Protein 1QFO (pdb70)

InterPro domains:
  IPR003598 Immunoglobulin subtype 2 [SM00408] (254-313)
  IPR003598 Immunoglobulin subtype 2 [SM00408] (338-398)
  IPR003598 Immunoglobulin subtype 2 [SM00408] (425-499)
  IPR003598 Immunoglobulin subtype 2 [SM00408] (523-583)
  IPR003598 Immunoglobulin subtype 2 [SM00408] (616-692)
  IPR003598 Immunoglobulin subtype 2 [SM00408] (716-777)
  IPR003598 Immunoglobulin subtype 2 [SM00408] (804-879)
  IPR003598 Immunoglobulin subtype 2 [SM00408] (903-963)
  IPR003598 Immunoglobulin subtype 2 [SM00408] (995-1070)
  IPR003598 Immunoglobulin subtype 2 [SM00408] (1094-1152)
  IPR003598 Immunoglobulin subtype 2 [SM00408] (1179-1244)
  IPR003598 Immunoglobulin subtype 2 [SM00408] (1268-1327)
  IPR003598 Immunoglobulin subtype 2 [SM00408] (1359-1429)
  IPR003598 Immunoglobulin subtype 2 [SM00408] (1454-1516)
  IPR003598 Immunoglobulin subtype 2 [SM00408] (1543-1618)
  IPR003599 Immunoglobulin domain subtype [SM00409] (26-136)
  IPR003599 Immunoglobulin domain subtype [SM00409] (248-325)
  IPR003599 Immunoglobulin domain subtype [SM00409] (332-410)
  IPR003599 Immunoglobulin domain subtype [SM00409] (419-510)
  IPR003599 Immunoglobulin domain subtype [SM00409] (517-596)

Foldseek 3Di:
DWDKDWDLEDEAEAQAKDKTWMFTDDDPPDDFPKWKWKFFPCVPPGATQDTPVDRVSHDPVRVPQKDQPDDVVRRIGMIMGGRDDQVSFGFMWMKMDTDVPIDIHPSTYTYGYYD/DWDKDWDQEDEAEAQAKGKIWMFTDDDPPDDFPDKWKWKFFPCVPPTATQDTPVDRVSHDPVNVPQKDQPADVVVRIRMIMGGNDDQVSFGFMKMKMDRDVPIDTDPSGYTYGYDD/DWFKDWAQEDEEEAQAKDKIWMFIDDDPPDDPKWKWKFFPCVPPTATQDTRVDLVRHDPVNVPQKDQPADVVRRIGMIMGGNHDQVSFGFMWMKMQPVRIDTHPSTYTYGYDYD

CATH classification: 2.60.40.10

Secondary structure (DSSP, 8-state):
--EEE--SEEEEETTS-EEE--EEE--TTS----EEEEEESTTTT-EEEEESS-GGGS-TTTTTTEEE-S-GGGTB--EEE-S--GGG-EEEEEEEE----EEE-SS-EEEEEE-/--EEE--SEEEEETTS-EEE--EEE--SSS-----EEEEEESTTTT-EEEEESS-GGGS-TTTTTTEEE-SBGGGTB--EEE-S--GGG-EEEEEEEE----EEE-SS-EEEEEE-/--EEE--SEEEEETTS-EEE--EEE--TT----EEEEEESTTTT-EEEEESS-GGGS-GGGTTTEEE-SBGGGTB--EEE-S--GGG-EEEEEEEE---EEE-SS-EEEEEE--

Nearest PDB structures (foldseek):
  1qfo-assembly1_A  TM=1.009E+00  e=7.301E-26  Mus musculus
  1qfo-assembly2_B  TM=1.001E+00  e=6.350E-24  Mus musculus
  1oda-assembly1_A  TM=1.001E+00  e=1.968E-23  Mus musculus
  1qfo-assembly3_C  TM=9.828E-01  e=1.747E-23  Mus musculus
  1url-assembly1_A  TM=9.972E-01  e=1.107E-22  Mus musculus

Sequence (345 aa):
TWGVSSPKNVQGLSGSCLLIPCIFSYPADVPVGITAIWYYDYSGKRQVVIHSGDPKLVDKRFRGRAELMGNMDHKVCNLLLKDLKPEDSGTYNFRFEISSNRWLDVKGTTVTVTTTWGVSSPKNVQGLSGSCLLIPCIFSYPADVPVSGITAIWYYDYSGKRQVVIHSGDPKLVDKRFRGRAELMGNMDHKVCNLLLKDLKPEDSGTYNFRFEISSNRWLDVKGTTVTVTTTWGVSSPKNVQGLSGSCLLIPCIFSYPADVPGITAIWYYDYSGKRQVVIHSGDPKLVDKRFRGRAELMGNMDHKVCNLLLKDLKPEDSGTYNFRFEISNRWLDVKGTTVTVTTD

Organism: Mus musculus (NCBI:txid10090)

GO terms:
  GO:2001238 positive regulation of extrinsic apoptotic signaling pathway (P, IMP)
  GO:0070234 positive regulation of T cell apoptotic process (P, IMP)
  GO:0005515 protein binding (F, IPI)

Radius of gyration: 22.81 Å; Cα contacts (8 Å, |Δi|>4): 835; chains: 3; bounding box: 64×50×57 Å

Structure (mmCIF, N/CA/C/O backbone):
data_1QFO
#
_entry.id   1QFO
#
_cell.length_a   40.930
_cell.length_b   97.590
_cell.length_c   101.770
_cell.angle_alpha   90.00
_cell.angle_beta   90.00
_cell.angle_gamma   90.00
#
_symmetry.space_group_name_H-M   'P 21 21 21'
#
loop_
_entity.id
_entity.type
_entity.pdbx_description
1 polymer 'PROTEIN (SIALOADHESIN)'
2 branched 'N-acetyl-alpha-neuraminic acid-(2-3)-beta-D-galactopyranose-(1-4)-alpha-D-glucopyranose'
3 non-polymer 'N-acetyl-alpha-neuraminic acid'
4 water water
#
loop_
_atom_site.group_PDB
_atom_site.id
_atom_site.type_symbol
_atom_site.label_atom_id
_atom_site.label_alt_id
_atom_site.label_comp_id
_atom_site.label_asym_id
_atom_site.label_entity_id
_atom_site.label_seq_id
_atom_site.pdbx_PDB_ins_code
_atom_site.Cartn_x
_atom_site.Cartn_y
_atom_site.Cartn_z
_atom_site.occupancy
_atom_site.B_iso_or_equiv
_atom_site.auth_seq_id
_atom_site.auth_comp_id
_atom_site.auth_asym_id
_atom_site.auth_atom_id
_atom_site.pdbx_PDB_model_num
ATOM 1 N N . THR A 1 1 ? 41.042 54.557 35.528 1.00 37.11 1 THR A N 1
ATOM 2 C CA . THR A 1 1 ? 40.988 54.036 36.925 1.00 35.79 1 THR A CA 1
ATOM 3 C C . THR A 1 1 ? 39.587 54.189 37.511 1.00 33.26 1 THR A C 1
ATOM 4 O O . THR A 1 1 ? 38.757 54.918 36.967 1.00 34.40 1 THR A O 1
ATOM 8 N N . TRP A 1 2 ? 39.335 53.505 38.623 1.00 29.05 2 TRP A N 1
ATOM 9 C CA . TRP A 1 2 ? 38.034 53.554 39.292 1.00 25.20 2 TRP A CA 1
ATOM 10 C C . TRP A 1 2 ? 37.911 54.764 40.204 1.00 23.60 2 TRP A C 1
ATOM 11 O O . TRP A 1 2 ? 38.849 55.099 40.915 1.00 22.76 2 TRP A O 1
ATOM 22 N N . GLY A 1 3 ? 36.748 55.405 40.209 1.00 21.81 3 GLY A N 1
ATOM 23 C CA . GLY A 1 3 ? 36.583 56.557 41.077 1.00 20.23 3 GLY A CA 1
ATOM 24 C C . GLY A 1 3 ? 35.315 57.361 40.882 1.00 17.91 3 GLY A C 1
ATOM 25 O O . GLY A 1 3 ? 34.573 57.172 39.921 1.00 18.18 3 GLY A O 1
ATOM 26 N N . VAL A 1 4 ? 35.067 58.254 41.833 1.00 17.50 4 VAL A N 1
ATOM 27 C CA . VAL A 1 4 ? 33.912 59.140 41.811 1.00 16.81 4 VAL A CA 1
ATOM 28 C C . VAL A 1 4 ? 34.438 60.511 42.215 1.00 18.85 4 VAL A C 1
ATOM 29 O O . VAL A 1 4 ? 35.183 60.626 43.185 1.00 20.16 4 VAL A O 1
ATOM 33 N N . SER A 1 5 ? 34.061 61.541 41.468 1.00 17.81 5 SER A N 1
ATOM 34 C CA . SER A 1 5 ? 34.505 62.889 41.777 1.00 21.14 5 SER A CA 1
ATOM 35 C C . SER A 1 5 ? 33.325 63.797 42.094 1.00 20.72 5 SER A C 1
ATOM 36 O O . SER A 1 5 ? 32.437 63.991 41.271 1.00 19.72 5 SER A O 1
ATOM 39 N N . SER A 1 6 ? 33.323 64.347 43.302 1.00 21.92 6 SER A N 1
ATOM 40 C CA . SER A 1 6 ? 32.264 65.241 43.744 1.00 24.50 6 SER A CA 1
ATOM 41 C C . SER A 1 6 ? 32.783 66.086 44.903 1.00 24.28 6 SER A C 1
ATOM 42 O O . SER A 1 6 ? 33.776 65.730 45.543 1.00 24.71 6 SER A O 1
ATOM 45 N N . PRO A 1 7 ? 32.138 67.230 45.175 1.00 23.10 7 PRO A N 1
ATOM 46 C CA . PRO A 1 7 ? 32.612 68.059 46.286 1.00 21.81 7 PRO A CA 1
ATOM 47 C C . PRO A 1 7 ? 32.523 67.271 47.593 1.00 21.73 7 PRO A C 1
ATOM 48 O O . PRO A 1 7 ? 31.647 66.422 47.754 1.00 21.33 7 PRO A O 1
ATOM 52 N N . LYS A 1 8 ? 33.438 67.549 48.515 1.00 19.27 8 LYS A N 1
ATOM 53 C CA . LYS A 1 8 ? 33.486 66.854 49.798 1.00 20.55 8 LYS A CA 1
ATOM 54 C C . LYS A 1 8 ? 32.300 67.220 50.696 1.00 18.68 8 LYS A C 1
ATOM 55 O O . LYS A 1 8 ? 31.712 66.358 51.360 1.00 16.58 8 LYS A O 1
ATOM 61 N N . ASN A 1 9 ? 31.960 68.503 50.718 1.00 17.09 9 ASN A N 1
ATOM 62 C CA . ASN A 1 9 ? 30.846 68.991 51.520 1.00 17.84 9 ASN A CA 1
ATOM 63 C C . ASN A 1 9 ? 30.070 70.024 50.706 1.00 18.78 9 ASN A C 1
ATOM 64 O O . ASN A 1 9 ? 30.635 70.693 49.837 1.00 18.15 9 ASN A O 1
ATOM 69 N N . VAL A 1 10 ? 28.775 70.139 50.984 1.00 17.02 10 VAL A N 1
ATOM 70 C CA . VAL A 1 10 ? 27.919 71.104 50.298 1.00 17.03 10 VAL A CA 1
ATOM 71 C C . VAL A 1 10 ? 26.915 71.619 51.323 1.00 19.14 10 VAL A C 1
ATOM 72 O O . VAL A 1 10 ? 26.517 70.878 52.224 1.00 18.84 10 VAL A O 1
ATOM 76 N N . GLN A 1 11 ? 26.526 72.885 51.193 1.00 18.97 11 GLN A N 1
ATOM 77 C CA . GLN A 1 11 ? 25.574 73.512 52.111 1.00 20.44 11 GLN A CA 1
ATOM 78 C C . GLN A 1 11 ? 24.243 73.725 51.400 1.00 21.51 11 GLN A C 1
ATOM 79 O O . GLN A 1 11 ? 24.215 74.060 50.218 1.00 23.05 11 GLN A O 1
ATOM 85 N N . GLY A 1 12 ? 23.146 73.557 52.126 1.00 20.27 12 GLY A N 1
ATOM 86 C CA . GLY A 1 12 ? 21.834 73.756 51.537 1.00 21.33 12 GLY A CA 1
ATOM 87 C C . GLY A 1 12 ? 20.916 74.458 52.521 1.00 21.90 12 GLY A C 1
ATOM 88 O O . GLY A 1 12 ? 21.246 74.569 53.704 1.00 17.42 12 GLY A O 1
ATOM 89 N N . LEU A 1 13 ? 19.767 74.929 52.042 1.00 22.65 13 LEU A N 1
ATOM 90 C CA . LEU A 1 13 ? 18.807 75.624 52.901 1.00 23.38 13 LEU A CA 1
ATOM 91 C C . LEU A 1 13 ? 17.482 74.882 52.956 1.00 21.93 13 LEU A C 1
ATOM 92 O O . LEU A 1 13 ? 17.008 74.361 51.950 1.00 20.78 13 LEU A O 1
ATOM 97 N N . SER A 1 14 ? 16.882 74.853 54.141 1.00 22.25 14 SER A N 1
ATOM 98 C CA . SER A 1 14 ? 15.614 74.172 54.351 1.00 24.05 14 SER A CA 1
ATOM 99 C C . SER A 1 14 ? 14.562 74.605 53.325 1.00 23.35 14 SER A C 1
ATOM 100 O O . SER A 1 14 ? 14.385 75.793 53.062 1.00 23.52 14 SER A O 1
ATOM 103 N N . GLY A 1 15 ? 13.889 73.627 52.730 1.00 22.39 15 GLY A N 1
ATOM 104 C CA . GLY A 1 15 ? 12.860 73.918 51.750 1.00 24.01 15 GLY A CA 1
ATOM 105 C C . GLY A 1 15 ? 13.378 74.128 50.341 1.00 25.00 15 GLY A C 1
ATOM 106 O O . GLY A 1 15 ? 12.608 74.100 49.382 1.00 25.84 15 GLY A O 1
ATOM 107 N N . SER A 1 16 ? 14.682 74.339 50.207 1.00 23.84 16 SER A N 1
ATOM 108 C CA . SER A 1 16 ? 15.265 74.565 48.894 1.00 23.40 16 SER A CA 1
ATOM 109 C C . SER A 1 16 ? 15.734 73.256 48.265 1.00 22.64 16 SER A C 1
ATOM 110 O O . SER A 1 16 ? 15.386 72.169 48.727 1.00 20.28 16 SER A O 1
ATOM 113 N N . CYS A 1 17 ? 16.517 73.357 47.200 1.00 23.09 17 CYS A N 1
ATOM 114 C CA . CYS A 1 17 ? 17.007 72.162 46.535 1.00 23.16 17 CYS A CA 1
ATOM 115 C C . CYS A 1 17 ? 18.524 72.200 46.488 1.00 22.96 17 CYS A C 1
ATOM 116 O O . CYS A 1 17 ? 19.138 73.234 46.747 1.00 21.34 17 CYS A O 1
ATOM 119 N N . LEU A 1 18 ? 19.126 71.064 46.163 1.00 22.23 18 LEU A N 1
ATOM 120 C CA . LEU A 1 18 ? 20.573 70.987 46.100 1.00 23.42 18 LEU A CA 1
ATOM 121 C C . LEU A 1 18 ? 20.951 70.021 44.988 1.00 23.11 18 LEU A C 1
ATOM 122 O O . LEU A 1 18 ? 20.392 68.931 44.888 1.00 21.19 18 LEU A O 1
ATOM 127 N N . LEU A 1 19 ? 21.891 70.431 44.146 1.00 24.31 19 LEU A N 1
ATOM 128 C CA . LEU A 1 19 ? 22.335 69.580 43.052 1.00 26.58 19 LEU A CA 1
ATOM 129 C C . LEU A 1 19 ? 23.795 69.246 43.312 1.00 24.73 19 LEU A C 1
ATOM 130 O O . LEU A 1 19 ? 24.650 70.122 43.263 1.00 28.16 19 LEU A O 1
ATOM 135 N N . ILE A 1 20 ? 24.075 67.984 43.606 1.00 21.52 20 ILE A N 1
ATOM 136 C CA . ILE A 1 20 ? 25.439 67.553 43.879 1.00 20.42 20 ILE A CA 1
ATOM 137 C C . ILE A 1 20 ? 26.114 67.089 42.590 1.00 20.97 20 ILE A C 1
ATOM 138 O O . ILE A 1 20 ? 25.767 66.044 42.035 1.00 18.03 20 ILE A O 1
ATOM 143 N N . PRO A 1 21 ? 27.094 67.865 42.100 1.00 20.38 21 PRO A N 1
ATOM 144 C CA . PRO A 1 21 ? 27.798 67.501 40.869 1.00 20.42 21 PRO A CA 1
ATOM 145 C C . PRO A 1 21 ? 28.553 66.203 41.092 1.00 17.73 21 PRO A C 1
ATOM 146 O O . PRO A 1 21 ? 29.162 66.004 42.138 1.00 21.01 21 PRO A O 1
ATOM 150 N N . CYS A 1 22 ? 28.515 65.318 40.104 1.00 17.94 22 CYS A N 1
ATOM 151 C CA . CYS A 1 22 ? 29.165 64.024 40.245 1.00 16.39 22 CYS A CA 1
ATOM 152 C C . CYS A 1 22 ? 29.601 63.442 38.902 1.00 16.40 22 CYS A C 1
ATOM 153 O O . CYS A 1 22 ? 28.835 63.427 37.938 1.00 14.88 22 CYS A O 1
ATOM 156 N N . ILE A 1 23 ? 30.847 62.985 38.853 1.00 15.34 23 ILE A N 1
ATOM 157 C CA . ILE A 1 23 ? 31.405 62.345 37.667 1.00 17.49 23 ILE A CA 1
ATOM 158 C C . ILE A 1 23 ? 32.091 61.079 38.169 1.00 17.19 23 ILE A C 1
ATOM 159 O O . ILE A 1 23 ? 32.758 61.097 39.204 1.00 19.44 23 ILE A O 1
ATOM 164 N N . PHE A 1 24 ? 31.920 59.975 37.458 1.00 16.53 24 PHE A N 1
ATOM 165 C CA . PHE A 1 24 ? 32.560 58.742 37.888 1.00 16.28 24 PHE A CA 1
ATOM 166 C C . PHE A 1 24 ? 33.393 58.175 36.760 1.00 18.10 24 PHE A C 1
ATOM 167 O O . PHE A 1 24 ? 33.258 58.581 35.598 1.00 15.13 24 PHE A O 1
ATOM 175 N N . SER A 1 25 ? 34.267 57.242 37.104 1.00 18.08 25 SER A N 1
ATOM 176 C CA . SER A 1 25 ? 35.121 56.640 36.104 1.00 19.35 25 SER A CA 1
ATOM 177 C C . SER A 1 25 ? 35.446 55.195 36.433 1.00 18.52 25 SER A C 1
ATOM 178 O O . SER A 1 25 ? 35.368 54.767 37.586 1.00 16.94 25 SER A O 1
ATOM 181 N N . TYR A 1 26 ? 35.776 54.446 35.389 1.00 18.96 26 TYR A N 1
ATOM 182 C CA . TYR A 1 26 ? 36.164 53.050 35.507 1.00 18.70 26 TYR A CA 1
ATOM 183 C C . TYR A 1 26 ? 37.122 52.781 34.347 1.00 19.07 26 TYR A C 1
ATOM 184 O O . TYR A 1 26 ? 37.130 53.517 33.359 1.00 17.71 26 TYR A O 1
ATOM 193 N N . PRO A 1 27 ? 37.954 51.734 34.457 1.00 19.02 27 PRO A N 1
ATOM 194 C CA . PRO A 1 27 ? 38.914 51.412 33.396 1.00 18.69 27 PRO A CA 1
ATOM 195 C C . PRO A 1 27 ? 38.294 51.156 32.029 1.00 16.90 27 PRO A C 1
ATOM 196 O O . PRO A 1 27 ? 37.165 50.674 31.921 1.00 18.19 27 PRO A O 1
ATOM 200 N N . ALA A 1 28 ? 39.056 51.466 30.988 1.00 15.03 28 ALA A N 1
ATOM 201 C CA . ALA A 1 28 ? 38.604 51.278 29.619 1.00 16.96 28 ALA A CA 1
ATOM 202 C C . ALA A 1 28 ? 38.489 49.799 29.230 1.00 18.33 28 ALA A C 1
ATOM 203 O O . ALA A 1 28 ? 37.849 49.467 28.230 1.00 19.27 28 ALA A O 1
ATOM 205 N N . ASP A 1 29 ? 39.096 48.910 30.014 1.00 19.52 29 ASP A N 1
ATOM 206 C CA . ASP A 1 29 ? 39.044 47.480 29.699 1.00 21.33 29 ASP A CA 1
ATOM 207 C C . ASP A 1 29 ? 37.839 46.752 30.294 1.00 23.16 29 ASP A C 1
ATOM 208 O O . ASP A 1 29 ? 37.653 45.552 30.070 1.00 22.46 29 ASP A O 1
ATOM 213 N N . VAL A 1 30 ? 37.021 47.477 31.050 1.00 22.83 30 VAL A N 1
ATOM 214 C CA . VAL A 1 30 ? 35.835 46.890 31.656 1.00 23.10 30 VAL A CA 1
ATOM 215 C C . VAL A 1 30 ? 34.703 46.790 30.642 1.00 23.71 30 VAL A C 1
ATOM 216 O O . VAL A 1 30 ? 34.338 47.775 30.002 1.00 23.57 30 VAL A O 1
ATOM 220 N N . PRO A 1 31 ? 34.149 45.583 30.463 1.00 23.01 31 PRO A N 1
ATOM 221 C CA . PRO A 1 31 ? 33.052 45.406 29.512 1.00 25.38 31 PRO A CA 1
ATOM 222 C C . PRO A 1 31 ? 31.751 45.945 30.103 1.00 25.89 31 PRO A C 1
ATOM 223 O O . PRO A 1 31 ? 31.447 45.701 31.269 1.00 26.08 31 PRO A O 1
ATOM 227 N N . VAL A 1 32 ? 31.000 46.691 29.298 1.00 27.82 32 VAL A N 1
ATOM 228 C CA . VAL A 1 32 ? 29.731 47.267 29.736 1.00 28.79 32 VAL A CA 1
ATOM 229 C C . VAL A 1 32 ? 28.571 46.684 28.933 1.00 43.58 32 VAL A C 1
ATOM 230 O O . VAL A 1 32 ? 28.435 46.949 27.740 1.00 46.60 32 VAL A O 1
ATOM 234 N N . GLY A 1 35 ? 24.388 48.139 30.449 1.00 58.27 35 GLY A N 1
ATOM 235 C CA . GLY A 1 35 ? 23.736 49.083 31.339 1.00 37.16 35 GLY A CA 1
ATOM 236 C C . GLY A 1 35 ? 24.421 49.175 32.689 1.00 34.72 35 GLY A C 1
ATOM 237 O O . GLY A 1 35 ? 24.911 48.179 33.216 1.00 36.37 35 GLY A O 1
ATOM 238 N N . ILE A 1 36 ? 24.459 50.377 33.251 1.00 32.58 36 ILE A N 1
ATOM 239 C CA . ILE A 1 36 ? 25.093 50.588 34.548 1.00 29.18 36 ILE A CA 1
ATOM 240 C C . ILE A 1 36 ? 24.049 50.993 35.582 1.00 27.78 36 ILE A C 1
ATOM 241 O O . ILE A 1 36 ? 23.261 51.908 35.356 1.00 27.81 36 ILE A O 1
ATOM 246 N N . THR A 1 37 ? 24.050 50.295 36.712 1.00 26.76 37 THR A N 1
ATOM 247 C CA . THR A 1 37 ? 23.114 50.577 37.790 1.00 26.25 37 THR A CA 1
ATOM 248 C C . THR A 1 37 ? 23.678 51.667 38.700 1.00 24.62 37 THR A C 1
ATOM 249 O O . THR A 1 37 ? 24.800 51.553 39.190 1.00 24.10 37 THR A O 1
ATOM 253 N N . ALA A 1 38 ? 22.897 52.724 38.910 1.00 21.46 38 ALA A N 1
ATOM 254 C CA . ALA A 1 38 ? 23.313 53.824 39.772 1.00 20.19 38 ALA A CA 1
ATOM 255 C C . ALA A 1 38 ? 22.546 53.759 41.089 1.00 18.74 38 ALA A C 1
ATOM 256 O O . ALA A 1 38 ? 21.331 53.574 41.106 1.00 18.61 38 ALA A O 1
ATOM 258 N N . ILE A 1 39 ? 23.268 53.895 42.192 1.00 17.77 39 ILE A N 1
ATOM 259 C CA . ILE A 1 39 ? 22.646 53.867 43.506 1.00 17.03 39 ILE A CA 1
ATOM 260 C C . ILE A 1 39 ? 23.259 54.944 44.389 1.00 16.29 39 ILE A C 1
ATOM 261 O O . ILE A 1 39 ? 24.480 55.035 44.494 1.00 14.57 39 ILE A O 1
ATOM 266 N N . TRP A 1 40 ? 22.417 55.774 44.996 1.00 14.66 40 TRP A N 1
ATOM 267 C CA . TRP A 1 40 ? 22.904 56.783 45.924 1.00 14.54 40 TRP A CA 1
ATOM 268 C C . TRP A 1 40 ? 22.391 56.385 47.306 1.00 13.97 40 TRP A C 1
ATOM 269 O O . TRP A 1 40 ? 21.199 56.128 47.484 1.00 14.78 40 TRP A O 1
ATOM 280 N N . TYR A 1 41 ? 23.298 56.324 48.274 1.00 13.81 41 TYR A N 1
ATOM 281 C CA . TYR A 1 41 ? 22.950 55.977 49.645 1.00 13.81 41 TYR A CA 1
ATOM 282 C C . TYR A 1 41 ? 23.037 57.198 50.537 1.00 13.85 41 TYR A C 1
ATOM 283 O O . TYR A 1 41 ? 23.777 58.134 50.255 1.00 14.71 41 TYR A O 1
ATOM 292 N N . TYR A 1 42 ? 22.269 57.168 51.616 1.00 12.36 42 TYR A N 1
ATOM 293 C CA . TYR A 1 42 ? 22.302 58.210 52.626 1.00 13.01 42 TYR A CA 1
ATOM 294 C C . TYR A 1 42 ? 22.841 57.493 53.864 1.00 13.43 42 TYR A C 1
ATOM 295 O O . TYR A 1 42 ? 22.360 56.406 54.200 1.00 14.68 42 TYR A O 1
ATOM 304 N N . ASP A 1 43 ? 23.854 58.068 54.510 1.00 13.92 43 ASP A N 1
ATOM 305 C CA . ASP A 1 43 ? 24.416 57.486 55.735 1.00 16.76 43 ASP A CA 1
ATOM 306 C C . ASP A 1 43 ? 24.751 56.001 55.551 1.00 17.70 43 ASP A C 1
ATOM 307 O O . ASP A 1 43 ? 24.303 55.158 56.326 1.00 17.14 43 ASP A O 1
ATOM 312 N N . TYR A 1 44 ? 25.546 55.682 54.538 1.00 18.16 44 TYR A N 1
ATOM 313 C CA . TYR A 1 44 ? 25.890 54.291 54.255 1.00 19.09 44 TYR A CA 1
ATOM 314 C C . TYR A 1 44 ? 26.388 53.485 55.457 1.00 21.07 44 TYR A C 1
ATOM 315 O O . TYR A 1 44 ? 25.993 52.332 55.643 1.00 20.57 44 TYR A O 1
ATOM 324 N N . SER A 1 45 ? 27.244 54.082 56.277 1.00 21.29 45 SER A N 1
ATOM 325 C CA . SER A 1 45 ? 27.784 53.361 57.425 1.00 23.54 45 SER A CA 1
ATOM 326 C C . SER A 1 45 ? 26.784 53.239 58.572 1.00 23.38 45 SER A C 1
ATOM 327 O O . SER A 1 45 ? 27.003 52.482 59.514 1.00 24.33 45 SER A O 1
ATOM 330 N N . GLY A 1 46 ? 25.680 53.973 58.480 1.00 22.36 46 GLY A N 1
ATOM 331 C CA . GLY A 1 46 ? 24.676 53.926 59.527 1.00 21.54 46 GLY A CA 1
ATOM 332 C C . GLY A 1 46 ? 23.325 53.439 59.042 1.00 21.20 46 GLY A C 1
ATOM 333 O O . GLY A 1 46 ? 23.133 52.243 58.811 1.00 20.34 46 GLY A O 1
ATOM 334 N N . LYS A 1 47 ? 22.390 54.373 58.884 1.00 19.67 47 LYS A N 1
ATOM 335 C CA . LYS A 1 47 ? 21.040 54.062 58.431 1.00 21.70 47 LYS A CA 1
ATOM 336 C C . LYS A 1 47 ? 21.023 53.401 57.058 1.00 20.62 47 LYS A C 1
ATOM 337 O O . LYS A 1 47 ? 20.137 52.601 56.761 1.00 20.85 47 LYS A O 1
ATOM 343 N N . ARG A 1 48 ? 21.999 53.749 56.224 1.00 18.92 48 ARG A N 1
ATOM 344 C CA . ARG A 1 48 ? 22.109 53.189 54.880 1.00 18.61 48 ARG A CA 1
ATOM 345 C C . ARG A 1 48 ? 20.761 53.171 54.160 1.00 19.95 48 ARG A C 1
ATOM 346 O O . ARG A 1 48 ? 20.227 52.107 53.835 1.00 20.26 48 ARG A O 1
ATOM 354 N N . GLN A 1 49 ? 20.207 54.355 53.921 1.00 17.89 49 GLN A N 1
ATOM 355 C CA . GLN A 1 49 ? 18.930 54.465 53.229 1.00 18.94 49 GLN A CA 1
ATOM 356 C C . GLN A 1 49 ? 19.209 54.716 51.751 1.00 19.54 49 GLN A C 1
ATOM 357 O O . GLN A 1 49 ? 20.163 55.408 51.404 1.00 20.16 49 GLN A O 1
ATOM 363 N N . VAL A 1 50 ? 18.388 54.130 50.886 1.00 18.70 50 VAL A N 1
ATOM 364 C CA . VAL A 1 50 ? 18.543 54.284 49.444 1.00 18.17 50 VAL A CA 1
ATOM 365 C C . VAL A 1 50 ? 17.847 55.556 48.981 1.00 17.55 50 VAL A C 1
ATOM 366 O O . VAL A 1 50 ? 16.651 55.737 49.203 1.00 17.35 50 VAL A O 1
ATOM 370 N N . VAL A 1 51 ? 18.610 56.440 48.349 1.00 15.09 51 VAL A N 1
ATOM 371 C CA . VAL A 1 51 ? 18.088 57.720 47.866 1.00 15.30 51 VAL A CA 1
ATOM 372 C C . VAL A 1 51 ? 17.650 57.605 46.413 1.00 16.32 51 VAL A C 1
ATOM 373 O O . VAL A 1 51 ? 16.589 58.106 46.024 1.00 17.82 51 VAL A O 1
ATOM 377 N N . ILE A 1 52 ? 18.489 56.941 45.626 1.00 17.34 52 ILE A N 1
ATOM 378 C CA . ILE A 1 52 ? 18.255 56.707 44.206 1.00 19.64 52 ILE A CA 1
ATOM 379 C C . ILE A 1 52 ? 18.685 55.271 43.888 1.00 19.08 52 ILE A C 1
ATOM 380 O O . ILE A 1 52 ? 19.659 54.767 44.448 1.00 18.75 52 ILE A O 1
ATOM 385 N N . HIS A 1 53 ? 17.943 54.609 43.005 1.00 20.32 53 HIS A N 1
ATOM 386 C CA . HIS A 1 53 ? 18.282 53.257 42.574 1.00 21.82 53 HIS A CA 1
ATOM 387 C C . HIS A 1 53 ? 17.691 53.088 41.180 1.00 23.68 53 HIS A C 1
ATOM 388 O O . HIS A 1 53 ? 16.488 52.867 41.029 1.00 25.49 53 HIS A O 1
ATOM 395 N N . SER A 1 54 ? 18.536 53.203 40.163 1.00 24.51 54 SER A N 1
ATOM 396 C CA . SER A 1 54 ? 18.070 53.097 38.785 1.00 28.01 54 SER A CA 1
ATOM 397 C C . SER A 1 54 ? 17.685 51.678 38.380 1.00 30.95 54 SER A C 1
ATOM 398 O O . SER A 1 54 ? 17.000 51.479 37.380 1.00 33.29 54 SER A O 1
ATOM 401 N N . GLY A 1 55 ? 18.125 50.695 39.156 1.00 34.21 55 GLY A N 1
ATOM 402 C CA . GLY A 1 55 ? 17.797 49.315 38.845 1.00 37.83 55 GLY A CA 1
ATOM 403 C C . GLY A 1 55 ? 16.376 48.993 39.263 1.00 39.06 55 GLY A C 1
ATOM 404 O O . GLY A 1 55 ? 15.630 48.346 38.527 1.00 39.97 55 GLY A O 1
ATOM 405 N N . ASP A 1 56 ? 16.001 49.449 40.452 1.00 40.19 56 ASP A N 1
ATOM 406 C CA . ASP A 1 56 ? 14.662 49.216 40.975 1.00 41.47 56 ASP A CA 1
ATOM 407 C C . ASP A 1 56 ? 14.250 50.338 41.920 1.00 40.79 56 ASP A C 1
ATOM 408 O O . ASP A 1 56 ? 14.563 50.310 43.110 1.00 40.61 56 ASP A O 1
ATOM 413 N N . PRO A 1 57 ? 13.531 51.342 41.394 1.00 40.63 57 PRO A N 1
ATOM 414 C CA . PRO A 1 57 ? 13.065 52.492 42.174 1.00 40.67 57 PRO A CA 1
ATOM 415 C C . PRO A 1 57 ? 12.227 52.125 43.395 1.00 40.21 57 PRO A C 1
ATOM 416 O O . PRO A 1 57 ? 11.977 52.967 44.256 1.00 40.20 57 PRO A O 1
ATOM 420 N N . LYS A 1 58 ? 11.803 50.866 43.470 1.00 39.41 58 LYS A N 1
ATOM 421 C CA . LYS A 1 58 ? 11.001 50.398 44.595 1.00 37.40 58 LYS A CA 1
ATOM 422 C C . LYS A 1 58 ? 11.872 50.267 45.839 1.00 36.05 58 LYS A C 1
ATOM 423 O O . LYS A 1 58 ? 11.366 50.206 46.958 1.00 35.74 58 LYS A O 1
ATOM 425 N N . LEU A 1 59 ? 13.185 50.225 45.637 1.00 33.89 59 LEU A N 1
ATOM 426 C CA . LEU A 1 59 ? 14.122 50.103 46.746 1.00 31.78 59 LEU A CA 1
ATOM 427 C C . LEU A 1 59 ? 14.373 51.441 47.441 1.00 29.56 59 LEU A C 1
ATOM 428 O O . LEU A 1 59 ? 14.903 51.486 48.553 1.00 29.45 59 LEU A O 1
ATOM 433 N N . VAL A 1 60 ? 13.989 52.528 46.784 1.00 26.59 60 VAL A N 1
ATOM 434 C CA . VAL A 1 60 ? 14.164 53.857 47.355 1.00 26.90 60 VAL A CA 1
ATOM 435 C C . VAL A 1 60 ? 13.384 53.996 48.659 1.00 27.61 60 VAL A C 1
ATOM 436 O O . VAL A 1 60 ? 12.209 53.629 48.739 1.00 27.19 60 VAL A O 1
ATOM 440 N N . ASP A 1 61 ? 14.046 54.529 49.679 1.00 26.60 61 ASP A N 1
ATOM 441 C CA . ASP A 1 61 ? 13.426 54.733 50.982 1.00 26.77 61 ASP A CA 1
ATOM 442 C C . ASP A 1 61 ? 12.293 55.747 50.843 1.00 26.48 61 ASP A C 1
ATOM 443 O O . ASP A 1 61 ? 12.437 56.757 50.153 1.00 23.36 61 ASP A O 1
ATOM 448 N N . LYS A 1 62 ? 11.174 55.488 51.514 1.00 27.32 62 LYS A N 1
ATOM 449 C CA . LYS A 1 62 ? 10.023 56.383 51.442 1.00 29.60 62 LYS A CA 1
ATOM 450 C C . LYS A 1 62 ? 10.384 57.834 51.742 1.00 28.48 62 LYS A C 1
ATOM 451 O O . LYS A 1 62 ? 9.771 58.758 51.205 1.00 29.13 62 LYS A O 1
ATOM 457 N N . ARG A 1 63 ? 11.391 58.030 52.586 1.00 28.38 63 ARG A N 1
ATOM 458 C CA . ARG A 1 63 ? 11.820 59.368 52.972 1.00 29.56 63 ARG A CA 1
ATOM 459 C C . ARG A 1 63 ? 12.361 60.177 51.795 1.00 28.39 63 ARG A C 1
ATOM 460 O O . ARG A 1 63 ? 12.363 61.408 51.832 1.00 28.16 63 ARG A O 1
ATOM 468 N N . PHE A 1 64 ? 12.813 59.489 50.750 1.00 27.36 64 PHE A N 1
ATOM 469 C CA . PHE A 1 64 ? 13.367 60.172 49.585 1.00 26.44 64 PHE A CA 1
ATOM 470 C C . PHE A 1 64 ? 12.546 60.067 48.309 1.00 27.37 64 PHE A C 1
ATOM 471 O O . PHE A 1 64 ? 12.776 60.819 47.360 1.00 26.76 64 PHE A O 1
ATOM 479 N N . ARG A 1 65 ? 11.596 59.138 48.270 1.00 29.44 65 ARG A N 1
ATOM 480 C CA . ARG A 1 65 ? 10.787 58.985 47.070 1.00 31.10 65 ARG A CA 1
ATOM 481 C C . ARG A 1 65 ? 10.099 60.293 46.700 1.00 29.59 65 ARG A C 1
ATOM 482 O O . ARG A 1 65 ? 9.460 60.933 47.536 1.00 29.23 65 ARG A O 1
ATOM 490 N N . GLY A 1 66 ? 10.267 60.697 45.445 1.00 28.45 66 GLY A N 1
ATOM 491 C CA . GLY A 1 66 ? 9.664 61.927 44.968 1.00 28.25 66 GLY A CA 1
ATOM 492 C C . GLY A 1 66 ? 10.453 63.177 45.306 1.00 28.13 66 GLY A C 1
ATOM 493 O O . GLY A 1 66 ? 10.107 64.269 44.856 1.00 30.04 66 GLY A O 1
ATOM 494 N N . ARG A 1 67 ? 11.517 63.029 46.089 1.00 26.62 67 ARG A N 1
ATOM 495 C CA . ARG A 1 67 ? 12.331 64.174 46.480 1.00 26.35 67 ARG A CA 1
ATOM 496 C C . ARG A 1 67 ? 13.743 64.126 45.924 1.00 25.72 67 ARG A C 1
ATOM 497 O O . ARG A 1 67 ? 14.496 65.084 46.068 1.00 28.12 67 ARG A O 1
ATOM 505 N N . ALA A 1 68 ? 14.107 63.013 45.302 1.00 23.80 68 ALA A N 1
ATOM 506 C CA . ALA A 1 68 ? 15.445 62.881 44.749 1.00 23.84 68 ALA A CA 1
ATOM 507 C C . ALA A 1 68 ? 15.378 62.347 43.338 1.00 23.60 68 ALA A C 1
ATOM 508 O O . ALA A 1 68 ? 14.499 61.557 43.004 1.00 24.78 68 ALA A O 1
ATOM 510 N N . GLU A 1 69 ? 16.297 62.797 42.497 1.00 23.64 69 GLU A N 1
ATOM 511 C CA . GLU A 1 69 ? 16.334 62.309 41.138 1.00 24.35 69 GLU A CA 1
ATOM 512 C C . GLU A 1 69 ? 17.750 62.342 40.595 1.00 23.36 69 GLU A C 1
ATOM 513 O O . GLU A 1 69 ? 18.540 63.225 40.926 1.00 20.60 69 GLU A O 1
ATOM 519 N N . LEU A 1 70 ? 18.075 61.336 39.794 1.00 22.70 70 LEU A N 1
ATOM 520 C CA . LEU A 1 70 ? 19.387 61.234 39.183 1.00 24.39 70 LEU A CA 1
ATOM 521 C C . LEU A 1 70 ? 19.369 62.144 37.958 1.00 26.43 70 LEU A C 1
ATOM 522 O O . LEU A 1 70 ? 18.697 61.843 36.969 1.00 27.21 70 LEU A O 1
ATOM 527 N N . MET A 1 71 ? 20.088 63.261 38.035 1.00 26.36 71 MET A N 1
ATOM 528 C CA . MET A 1 71 ? 20.142 64.225 36.935 1.00 30.61 71 MET A CA 1
ATOM 529 C C . MET A 1 71 ? 21.291 63.953 35.973 1.00 31.08 71 MET A C 1
ATOM 530 O O . MET A 1 71 ? 21.527 64.726 35.050 1.00 34.58 71 MET A O 1
ATOM 535 N N . GLY A 1 72 ? 22.007 62.859 36.188 1.00 31.64 72 GLY A N 1
ATOM 536 C CA . GLY A 1 72 ? 23.125 62.553 35.317 1.00 31.89 72 GLY A CA 1
ATOM 537 C C . GLY A 1 72 ? 22.837 61.488 34.279 1.00 30.81 72 GLY A C 1
ATOM 538 O O . GLY A 1 72 ? 21.882 60.721 34.395 1.00 33.48 72 GLY A O 1
ATOM 539 N N . ASN A 1 73 ? 23.677 61.453 33.254 1.00 30.17 73 ASN A N 1
ATOM 540 C CA . ASN A 1 73 ? 23.563 60.482 32.176 1.00 26.32 73 ASN A CA 1
ATOM 541 C C . ASN A 1 73 ? 24.687 59.472 32.399 1.00 24.33 73 ASN A C 1
ATOM 542 O O . ASN A 1 73 ? 25.850 59.789 32.166 1.00 23.54 73 ASN A O 1
ATOM 547 N N . MET A 1 74 ? 24.342 58.272 32.862 1.00 23.05 74 MET A N 1
ATOM 548 C CA . MET A 1 74 ? 25.332 57.221 33.129 1.00 23.87 74 MET A CA 1
ATOM 549 C C . MET A 1 74 ? 26.219 56.894 31.923 1.00 24.15 74 MET A C 1
ATOM 550 O O . MET A 1 74 ? 27.397 56.554 32.081 1.00 24.03 74 MET A O 1
ATOM 555 N N . ASP A 1 75 ? 25.644 56.976 30.726 1.00 22.79 75 ASP A N 1
ATOM 556 C CA . ASP A 1 75 ? 26.373 56.694 29.490 1.00 20.36 75 ASP A CA 1
ATOM 557 C C . ASP A 1 75 ? 27.481 57.722 29.290 1.00 20.18 75 ASP A C 1
ATOM 558 O O . ASP A 1 75 ? 28.467 57.463 28.596 1.00 18.64 75 ASP A O 1
ATOM 563 N N . HIS A 1 76 ? 27.314 58.892 29.902 1.00 18.93 76 HIS A N 1
ATOM 564 C CA . HIS A 1 76 ? 28.310 59.951 29.800 1.00 17.84 76 HIS A CA 1
ATOM 565 C C . HIS A 1 76 ? 29.118 60.069 31.088 1.00 17.75 76 HIS A C 1
ATOM 566 O O . HIS A 1 76 ? 29.874 61.021 31.269 1.00 15.41 76 HIS A O 1
ATOM 573 N N . LYS A 1 77 ? 28.950 59.087 31.976 1.00 16.86 77 LYS A N 1
ATOM 574 C CA . LYS A 1 77 ? 29.665 59.037 33.252 1.00 18.12 77 LYS A CA 1
ATOM 575 C C . LYS A 1 77 ? 29.381 60.213 34.187 1.00 18.58 77 LYS A C 1
ATOM 576 O O . LYS A 1 77 ? 30.262 60.670 34.911 1.00 17.49 77 LYS A O 1
ATOM 582 N N . VAL A 1 78 ? 28.138 60.684 34.166 1.00 18.68 78 VAL A N 1
ATOM 583 C CA . VAL A 1 78 ? 27.695 61.790 35.014 1.00 18.18 78 VAL A CA 1
ATOM 584 C C . VAL A 1 78 ? 26.720 61.198 36.026 1.00 17.04 78 VAL A C 1
ATOM 585 O O . VAL A 1 78 ? 25.798 60.484 35.641 1.00 16.91 78 VAL A O 1
ATOM 589 N N . CYS A 1 79 ? 26.925 61.483 37.312 1.00 16.86 79 CYS A N 1
ATOM 590 C CA . CYS A 1 79 ? 26.059 60.938 38.358 1.00 15.06 79 CYS A CA 1
ATOM 591 C C . CYS A 1 79 ? 25.374 61.990 39.231 1.00 16.34 79 CYS A C 1
ATOM 592 O O . CYS A 1 79 ? 24.959 61.684 40.353 1.00 14.82 79 CYS A O 1
ATOM 595 N N . ASN A 1 80 ? 25.245 63.212 38.710 1.00 14.28 80 ASN A N 1
ATOM 596 C CA . ASN A 1 80 ? 24.615 64.315 39.439 1.00 16.25 80 ASN A CA 1
ATOM 597 C C . ASN A 1 80 ? 23.360 63.902 40.186 1.00 14.96 80 ASN A C 1
ATOM 598 O O . ASN A 1 80 ? 22.480 63.263 39.620 1.00 15.93 80 ASN A O 1
ATOM 603 N N . LEU A 1 81 ? 23.279 64.308 41.448 1.00 14.46 81 LEU A N 1
ATOM 604 C CA . LEU A 1 81 ? 22.130 64.003 42.292 1.00 15.82 81 LEU A CA 1
ATOM 605 C C . LEU A 1 81 ? 21.367 65.274 42.647 1.00 15.29 81 LEU A C 1
ATOM 606 O O . LEU A 1 81 ? 21.951 66.237 43.125 1.00 16.62 81 LEU A O 1
ATOM 611 N N . LEU A 1 82 ? 20.059 65.276 42.417 1.00 16.42 82 LEU A N 1
ATOM 612 C CA . LEU A 1 82 ? 19.247 66.435 42.766 1.00 17.13 82 LEU A CA 1
ATOM 613 C C . LEU A 1 82 ? 18.401 66.089 43.987 1.00 16.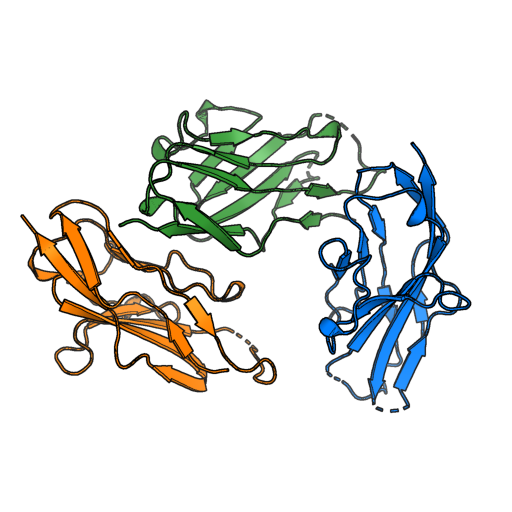11 82 LEU A C 1
ATOM 614 O O . LEU A 1 82 ? 17.665 65.111 43.970 1.00 16.15 82 LEU A O 1
ATOM 619 N N . LEU A 1 83 ? 18.538 66.881 45.047 1.00 16.19 83 LEU A N 1
ATOM 620 C CA . LEU A 1 83 ? 17.770 66.685 46.271 1.00 17.63 83 LEU A CA 1
ATOM 621 C C . LEU A 1 83 ? 16.797 67.853 46.354 1.00 17.64 83 LEU A C 1
ATOM 622 O O . LEU A 1 83 ? 17.205 69.010 46.308 1.00 19.27 83 LEU A O 1
ATOM 627 N N . LYS A 1 84 ? 15.513 67.541 46.481 1.00 18.41 84 LYS A N 1
ATOM 628 C CA . LYS A 1 84 ? 14.466 68.562 46.531 1.00 20.54 84 LYS A CA 1
ATOM 629 C C . LYS A 1 84 ? 13.795 68.670 47.901 1.00 19.54 84 LYS A C 1
ATOM 630 O O . LYS A 1 84 ? 13.810 67.723 48.683 1.00 18.40 84 LYS A O 1
ATOM 636 N N . ASP A 1 85 ? 13.216 69.836 48.178 1.00 19.22 85 ASP A N 1
ATOM 637 C CA . ASP A 1 85 ? 12.505 70.087 49.432 1.00 19.94 85 ASP A CA 1
ATOM 638 C C . ASP A 1 85 ? 13.327 69.656 50.648 1.00 18.89 85 ASP A C 1
ATOM 639 O O . ASP A 1 85 ? 12.884 68.847 51.461 1.00 17.39 85 ASP A O 1
ATOM 644 N N . LEU A 1 86 ? 14.522 70.226 50.766 1.00 18.44 86 LEU A N 1
ATOM 645 C CA . LEU A 1 86 ? 15.446 69.899 51.849 1.00 18.78 86 LEU A CA 1
ATOM 646 C C . LEU A 1 86 ? 14.914 70.108 53.253 1.00 19.69 86 LEU A C 1
ATOM 647 O O . LEU A 1 86 ? 14.204 71.074 53.531 1.00 20.49 86 LEU A O 1
ATOM 652 N N . LYS A 1 87 ? 15.296 69.191 54.135 1.00 19.25 87 LYS A N 1
ATOM 653 C CA . LYS A 1 87 ? 14.906 69.230 55.537 1.00 20.55 87 LYS A CA 1
ATOM 654 C C . LYS A 1 87 ? 16.192 69.120 56.344 1.00 17.82 87 LYS A C 1
ATOM 655 O O . LYS A 1 87 ? 17.177 68.562 55.869 1.00 16.00 87 LYS A O 1
ATOM 661 N N . PRO A 1 88 ? 16.207 69.666 57.568 1.00 18.13 88 PRO A N 1
ATOM 662 C CA . PRO A 1 88 ? 17.418 69.580 58.385 1.00 17.70 88 PRO A CA 1
ATOM 663 C C . PRO A 1 88 ? 17.859 68.124 58.560 1.00 18.53 88 PRO A C 1
ATOM 664 O O . PRO A 1 88 ? 19.050 67.841 58.678 1.00 16.61 88 PRO A O 1
ATOM 668 N N . GLU A 1 89 ? 16.888 67.209 58.570 1.00 17.52 89 GLU A N 1
ATOM 669 C CA . GLU A 1 89 ? 17.156 65.783 58.734 1.00 20.03 89 GLU A CA 1
ATOM 670 C C . GLU A 1 89 ? 17.843 65.172 57.506 1.00 17.74 89 GLU A C 1
ATOM 671 O O . GLU A 1 89 ? 18.296 64.034 57.552 1.00 18.50 89 GLU A O 1
ATOM 677 N N . ASP A 1 90 ? 17.912 65.918 56.406 1.00 15.16 90 ASP A N 1
ATOM 678 C CA . ASP A 1 90 ? 18.584 65.414 55.213 1.00 16.14 90 ASP A CA 1
ATOM 679 C C . ASP A 1 90 ? 20.093 65.617 55.343 1.00 15.01 90 ASP A C 1
ATOM 680 O O . ASP A 1 90 ? 20.862 65.175 54.487 1.00 16.00 90 ASP A O 1
ATOM 685 N N . SER A 1 91 ? 20.516 66.298 56.402 1.00 12.81 91 SER A N 1
ATOM 686 C CA . SER A 1 91 ? 21.942 66.535 56.619 1.00 12.99 91 SER A CA 1
ATOM 687 C C . SER A 1 91 ? 22.610 65.191 56.861 1.00 13.47 91 SER A C 1
ATOM 688 O O . SER A 1 91 ? 22.041 64.310 57.505 1.00 12.16 91 SER A O 1
ATOM 691 N N . GLY A 1 92 ? 23.820 65.032 56.342 1.00 13.98 92 GLY A N 1
ATOM 692 C CA . GLY A 1 92 ? 24.510 63.770 56.511 1.00 14.55 92 GLY A CA 1
ATOM 693 C C . GLY A 1 92 ? 25.332 63.483 55.276 1.00 13.83 92 GLY A C 1
ATOM 694 O O . GLY A 1 92 ? 25.473 64.347 54.414 1.00 11.98 92 GLY A O 1
ATOM 695 N N . THR A 1 93 ? 25.840 62.260 55.169 1.00 11.99 93 THR A N 1
ATOM 696 C CA . THR A 1 93 ? 26.694 61.901 54.046 1.00 13.32 93 THR A CA 1
ATOM 697 C C . THR A 1 93 ? 26.003 61.051 53.000 1.00 13.76 93 THR A C 1
ATOM 698 O O . THR A 1 93 ? 25.301 60.097 53.324 1.00 14.55 93 THR A O 1
ATOM 702 N N . TYR A 1 94 ? 26.197 61.420 51.738 1.00 12.63 94 TYR A N 1
ATOM 703 C CA . TYR A 1 94 ? 25.610 60.688 50.625 1.00 14.40 94 TYR A CA 1
ATOM 704 C C . TYR A 1 94 ? 26.754 60.047 49.861 1.00 15.83 94 TYR A C 1
ATOM 705 O O . TYR A 1 94 ? 27.763 60.695 49.602 1.00 14.87 94 TYR A O 1
ATOM 714 N N . ASN A 1 95 ? 26.596 58.773 49.513 1.00 15.97 95 ASN A N 1
ATOM 715 C CA . ASN A 1 95 ? 27.638 58.044 48.793 1.00 16.12 95 ASN A CA 1
ATOM 716 C C . ASN A 1 95 ? 27.071 57.414 47.533 1.00 13.81 95 ASN A C 1
ATOM 717 O O . ASN A 1 95 ? 25.993 56.828 47.552 1.00 14.38 95 ASN A O 1
ATOM 722 N N . PHE A 1 96 ? 27.813 57.530 46.441 1.00 14.51 96 PHE A N 1
ATOM 723 C CA . PHE A 1 96 ? 27.384 56.973 45.174 1.00 13.05 96 PHE A CA 1
ATOM 724 C C . PHE A 1 96 ? 27.986 55.596 44.958 1.00 15.36 96 PHE A C 1
ATOM 725 O O . PHE A 1 96 ? 29.117 55.332 45.345 1.00 14.05 96 PHE A O 1
ATOM 733 N N . ARG A 1 97 ? 27.205 54.715 44.347 1.00 15.30 97 ARG A N 1
ATOM 734 C CA . ARG A 1 97 ? 27.668 53.376 44.036 1.00 17.50 97 ARG A CA 1
ATOM 735 C C . ARG A 1 97 ? 27.173 53.047 42.640 1.00 16.78 97 ARG A C 1
ATOM 736 O O . ARG A 1 97 ? 26.023 53.326 42.306 1.00 18.41 97 ARG A O 1
ATOM 744 N N . PHE A 1 98 ? 28.047 52.496 41.808 1.00 18.16 98 PHE A N 1
ATOM 745 C CA . PHE A 1 98 ? 27.616 52.102 40.480 1.00 18.08 98 PHE A CA 1
ATOM 746 C C . PHE A 1 98 ? 28.047 50.664 40.244 1.00 19.63 98 PHE A C 1
ATOM 747 O O . PHE A 1 98 ? 29.126 50.241 40.672 1.00 18.41 98 PHE A O 1
ATOM 755 N N . GLU A 1 99 ? 27.173 49.909 39.590 1.00 20.65 99 GLU A N 1
ATOM 756 C CA . GLU A 1 99 ? 27.428 48.503 39.322 1.00 23.46 99 GLU A CA 1
ATOM 757 C C . GLU A 1 99 ? 27.337 48.209 37.836 1.00 23.82 99 GLU A C 1
ATOM 758 O O . GLU A 1 99 ? 26.337 48.516 37.186 1.00 23.11 99 GLU A O 1
ATOM 764 N N . ILE A 1 100 ? 28.398 47.616 37.303 1.00 27.35 100 ILE A N 1
ATOM 765 C CA . ILE A 1 100 ? 28.444 47.273 35.892 1.00 28.56 100 ILE A CA 1
ATOM 766 C C . ILE A 1 100 ? 28.168 45.782 35.744 1.00 35.41 100 ILE A C 1
ATOM 767 O O . ILE A 1 100 ? 27.201 45.385 35.097 1.00 38.86 100 ILE A O 1
ATOM 772 N N . SER A 1 101 ? 29.011 44.964 36.363 1.00 40.54 101 SER A N 1
ATOM 773 C CA . SER A 1 101 ? 28.857 43.514 36.304 1.00 49.00 101 SER A CA 1
ATOM 774 C C . SER A 1 101 ? 29.949 42.821 37.109 1.00 51.29 101 SER A C 1
ATOM 775 O O . SER A 1 101 ? 31.134 42.976 36.819 1.00 49.72 101 SER A O 1
ATOM 778 N N . SER A 1 103 ? 31.316 41.860 39.823 1.00 48.89 103 SER A N 1
ATOM 779 C CA . SER A 1 103 ? 32.730 42.070 40.122 1.00 45.28 103 SER A CA 1
ATOM 780 C C . SER A 1 103 ? 33.128 43.512 39.838 1.00 41.46 103 SER A C 1
ATOM 781 O O . SER A 1 103 ? 33.850 44.137 40.617 1.00 39.38 103 SER A O 1
ATOM 784 N N . ASN A 1 104 ? 32.663 44.033 38.710 1.00 36.67 104 ASN A N 1
ATOM 785 C CA . ASN A 1 104 ? 32.964 45.407 38.339 1.00 28.84 104 ASN A CA 1
ATOM 786 C C . ASN A 1 104 ? 31.897 46.338 38.905 1.00 27.26 104 ASN A C 1
ATOM 787 O O . ASN A 1 104 ? 30.960 46.739 38.214 1.00 26.76 104 ASN A O 1
ATOM 792 N N . ARG A 1 105 ? 32.049 46.652 40.185 1.00 26.66 105 ARG A N 1
ATOM 793 C CA . ARG A 1 105 ? 31.129 47.534 40.888 1.00 25.24 105 ARG A CA 1
ATOM 794 C C . ARG A 1 105 ? 31.992 48.398 41.790 1.00 23.40 105 ARG A C 1
ATOM 795 O O . ARG A 1 105 ? 33.112 48.018 42.146 1.00 23.07 105 ARG A O 1
ATOM 803 N N . TRP A 1 106 ? 31.482 49.560 42.168 1.00 21.31 106 TRP A N 1
ATOM 804 C CA . TRP A 1 106 ? 32.282 50.454 42.975 1.00 18.88 106 TRP A CA 1
ATOM 805 C C . TRP A 1 106 ? 31.455 51.321 43.895 1.00 17.61 106 TRP A C 1
ATOM 806 O O . TRP A 1 106 ? 30.430 51.864 43.502 1.00 18.64 106 TRP A O 1
ATOM 817 N N . LEU A 1 107 ? 31.918 51.433 45.130 1.00 17.37 107 LEU A N 1
ATOM 818 C CA . LEU A 1 107 ? 31.260 52.256 46.126 1.00 17.27 107 LEU A CA 1
ATOM 819 C C . LEU A 1 107 ? 32.249 53.334 46.523 1.00 18.12 107 LEU A C 1
ATOM 820 O O . LEU A 1 107 ? 33.382 53.031 46.915 1.00 17.58 107 LEU A O 1
ATOM 825 N N . ASP A 1 108 ? 31.838 54.591 46.395 1.00 16.67 108 ASP A N 1
ATOM 826 C CA . ASP A 1 108 ? 32.708 55.691 46.786 1.00 19.58 108 ASP A CA 1
ATOM 827 C C . ASP A 1 108 ? 32.577 55.796 48.298 1.00 20.90 108 ASP A C 1
ATOM 828 O O . ASP A 1 108 ? 31.509 56.121 48.811 1.00 21.03 108 ASP A O 1
ATOM 833 N N . VAL A 1 109 ? 33.659 55.510 49.008 1.00 20.40 109 VAL A N 1
ATOM 834 C CA . VAL A 1 109 ? 33.636 55.566 50.462 1.00 24.23 109 VAL A CA 1
ATOM 835 C C . VAL A 1 109 ? 33.732 56.997 50.980 1.00 23.48 109 VAL A C 1
ATOM 836 O O . VAL A 1 109 ? 33.337 57.268 52.108 1.00 23.94 109 VAL A O 1
ATOM 840 N N . LYS A 1 110 ? 34.255 57.907 50.160 1.00 24.29 110 LYS A N 1
ATOM 841 C CA . LYS A 1 110 ? 34.377 59.305 50.570 1.00 25.36 110 LYS A CA 1
ATOM 842 C C . LYS A 1 110 ? 32.988 59.923 50.701 1.00 23.81 110 LYS A C 1
ATOM 843 O O . LYS A 1 110 ? 32.549 60.261 51.798 1.00 23.82 110 LYS A O 1
ATOM 849 N N . GLY A 1 111 ? 32.301 60.072 49.575 1.00 22.90 111 GLY A N 1
ATOM 850 C CA . GLY A 1 111 ? 30.963 60.629 49.603 1.00 21.83 111 GLY A CA 1
ATOM 851 C C . GLY A 1 111 ? 30.937 62.133 49.750 1.00 20.71 111 GLY A C 1
ATOM 852 O O . GLY A 1 111 ? 31.974 62.790 49.712 1.00 20.53 111 GLY A O 1
ATOM 853 N N . THR A 1 112 ? 29.738 62.680 49.916 1.00 17.65 112 THR A N 1
ATOM 854 C CA . THR A 1 112 ? 29.562 64.117 50.063 1.00 17.24 112 THR A CA 1
ATOM 855 C C . THR A 1 112 ? 28.690 64.361 51.278 1.00 18.56 112 THR A C 1
ATOM 856 O O . THR A 1 112 ? 27.605 63.789 51.396 1.00 18.42 112 THR A O 1
ATOM 860 N N . THR A 1 113 ? 29.156 65.214 52.178 1.00 16.74 113 THR A N 1
ATOM 861 C CA . THR A 1 113 ? 28.392 65.507 53.380 1.00 16.19 113 THR A CA 1
ATOM 862 C C . THR A 1 113 ? 27.582 66.771 53.148 1.00 17.36 113 THR A C 1
ATOM 863 O O . THR A 1 113 ? 28.122 67.792 52.727 1.00 17.59 113 THR A O 1
ATOM 867 N N . VAL A 1 114 ? 26.280 66.686 53.416 1.00 13.43 114 VAL A N 1
ATOM 868 C CA . VAL A 1 114 ? 25.373 67.811 53.232 1.00 13.81 114 VAL A CA 1
ATOM 869 C C . VAL A 1 114 ? 24.988 68.417 54.574 1.00 14.19 114 VAL A C 1
ATOM 870 O O . VAL A 1 114 ? 24.760 67.700 55.543 1.00 12.69 114 VAL A O 1
ATOM 874 N N . THR A 1 115 ? 24.941 69.745 54.621 1.00 14.74 115 THR A N 1
ATOM 875 C CA . THR A 1 115 ? 24.558 70.469 55.827 1.00 13.71 115 THR A CA 1
ATOM 876 C C . THR A 1 115 ? 23.388 71.349 55.414 1.00 16.25 115 THR A C 1
ATOM 877 O O . THR A 1 115 ? 23.525 72.184 54.519 1.00 16.32 115 THR A O 1
ATOM 881 N N . VAL A 1 116 ? 22.241 71.145 56.057 1.00 14.48 116 VAL A N 1
ATOM 882 C CA . VAL A 1 116 ? 21.037 71.909 55.758 1.00 17.18 116 VAL A CA 1
ATOM 883 C C . VAL A 1 116 ? 20.646 72.759 56.960 1.00 19.26 116 VAL A C 1
ATOM 884 O O . VAL A 1 116 ? 20.354 72.229 58.028 1.00 18.41 116 VAL A O 1
ATOM 888 N N . THR A 1 117 ? 20.638 74.075 56.777 1.00 23.35 117 THR A N 1
ATOM 889 C CA . THR A 1 117 ? 20.272 74.999 57.850 1.00 28.60 117 THR A CA 1
ATOM 890 C C . THR A 1 117 ? 19.083 75.846 57.415 1.00 30.97 117 THR A C 1
ATOM 891 O O . THR A 1 117 ? 18.693 75.833 56.247 1.00 29.38 117 THR A O 1
ATOM 895 N N . THR A 1 118 ? 18.512 76.587 58.360 1.00 35.43 118 THR A N 1
ATOM 896 C CA . THR A 1 118 ? 17.380 77.457 58.062 1.00 38.42 118 THR A CA 1
ATOM 897 C C . THR A 1 118 ? 17.901 78.796 57.555 1.00 40.80 118 THR A C 1
ATOM 898 O O . THR A 1 118 ? 17.387 79.274 56.522 1.00 42.09 118 THR A O 1
ATOM 902 N N . THR B 1 1 ? 2.964 46.444 31.255 1.00 35.45 1 THR B N 1
ATOM 903 C CA . THR B 1 1 ? 3.594 45.948 30.001 1.00 33.91 1 THR B CA 1
ATOM 904 C C . THR B 1 1 ? 3.075 46.688 28.768 1.00 30.11 1 THR B C 1
ATOM 905 O O . THR B 1 1 ? 2.899 47.903 28.799 1.00 28.06 1 THR B O 1
ATOM 909 N N . TRP B 1 2 ? 2.818 45.946 27.694 1.00 27.48 2 TRP B N 1
ATOM 910 C CA . TRP B 1 2 ? 2.360 46.520 26.431 1.00 23.68 2 TRP B CA 1
ATOM 911 C C . TRP B 1 2 ? 0.921 47.003 26.390 1.00 20.99 2 TRP B C 1
ATOM 912 O O . TRP B 1 2 ? 0.005 46.321 26.846 1.00 20.62 2 TRP B O 1
ATOM 923 N N . GLY B 1 3 ? 0.714 48.175 25.803 1.00 20.02 3 GLY B N 1
ATOM 924 C CA . GLY B 1 3 ? -0.641 48.672 25.705 1.00 18.80 3 GLY B CA 1
ATOM 925 C C . GLY B 1 3 ? -0.780 50.125 25.326 1.00 16.31 3 GLY B C 1
ATOM 926 O O . GLY B 1 3 ? 0.164 50.908 25.391 1.00 16.41 3 GLY B O 1
ATOM 927 N N . VAL B 1 4 ? -1.988 50.466 24.904 1.00 16.64 4 VAL B N 1
ATOM 928 C CA . VAL B 1 4 ? -2.331 51.823 24.540 1.00 15.03 4 VAL B CA 1
ATOM 929 C C . VAL B 1 4 ? -3.692 52.061 25.155 1.00 15.63 4 VAL B C 1
ATOM 930 O O . VAL B 1 4 ? -4.526 51.159 25.193 1.00 16.16 4 VAL B O 1
ATOM 934 N N . SER B 1 5 ? -3.905 53.262 25.673 1.00 16.75 5 SER B N 1
ATOM 935 C CA . SER B 1 5 ? -5.194 53.592 26.252 1.00 16.80 5 SER B CA 1
ATOM 936 C C . SER B 1 5 ? -5.699 54.936 25.753 1.00 15.95 5 SER B C 1
ATOM 937 O O . SER B 1 5 ? -5.112 55.973 26.040 1.00 14.63 5 SER B O 1
ATOM 940 N N . SER B 1 6 ? -6.769 54.904 24.968 1.00 17.62 6 SER B N 1
ATOM 941 C CA . SER B 1 6 ? -7.407 56.126 24.489 1.00 17.62 6 SER B CA 1
ATOM 942 C C . SER B 1 6 ? -8.895 55.840 24.694 1.00 17.53 6 SER B C 1
ATOM 943 O O . SER B 1 6 ? -9.296 54.678 24.780 1.00 15.97 6 SER B O 1
ATOM 946 N N . PRO B 1 7 ? -9.724 56.892 24.816 1.00 17.49 7 PRO B N 1
ATOM 947 C CA . PRO B 1 7 ? -11.168 56.737 25.025 1.00 18.09 7 PRO B CA 1
ATOM 948 C C . PRO B 1 7 ? -11.885 55.949 23.937 1.00 19.03 7 PRO B C 1
ATOM 949 O O . PRO B 1 7 ? -11.467 55.933 22.780 1.00 19.79 7 PRO B O 1
ATOM 953 N N . LYS B 1 8 ? -12.976 55.301 24.318 1.00 20.02 8 LYS B N 1
ATOM 954 C CA . LYS B 1 8 ? -13.767 54.548 23.364 1.00 22.91 8 LYS B CA 1
ATOM 955 C C . LYS B 1 8 ? -14.440 55.532 22.418 1.00 22.28 8 LYS B C 1
ATOM 956 O O . LYS B 1 8 ? -14.523 55.292 21.211 1.00 19.55 8 LYS B O 1
ATOM 962 N N . ASN B 1 9 ? -14.898 56.652 22.975 1.00 22.13 9 ASN B N 1
ATOM 963 C CA . ASN B 1 9 ? -15.577 57.678 22.194 1.00 24.10 9 ASN B CA 1
ATOM 964 C C . ASN B 1 9 ? -15.214 59.109 22.560 1.00 25.27 9 ASN B C 1
ATOM 965 O O . ASN B 1 9 ? -14.962 59.437 23.720 1.00 24.64 9 ASN B O 1
ATOM 970 N N . VAL B 1 10 ? -15.188 59.960 21.543 1.00 25.75 10 VAL B N 1
ATOM 971 C CA . VAL B 1 10 ? -14.920 61.377 21.720 1.00 27.57 10 VAL B CA 1
ATOM 972 C C . VAL B 1 10 ? -15.842 62.086 20.731 1.00 31.13 10 VAL B C 1
ATOM 973 O O . VAL B 1 10 ? -16.106 61.569 19.642 1.00 29.28 10 VAL B O 1
ATOM 977 N N . GLN B 1 11 ? -16.354 63.248 21.123 1.00 33.53 11 GLN B N 1
ATOM 978 C CA . GLN B 1 11 ? -17.244 64.022 20.265 1.00 37.15 11 GLN B CA 1
ATOM 979 C C . GLN B 1 11 ? -16.690 65.423 20.091 1.00 37.29 11 GLN B C 1
ATOM 980 O O . GLN B 1 11 ? -16.081 65.977 21.007 1.00 37.94 11 GLN B O 1
ATOM 986 N N . GLY B 1 12 ? -16.898 65.990 18.910 1.00 37.76 12 GLY B N 1
ATOM 987 C CA . GLY B 1 12 ? -16.405 67.324 18.633 1.00 40.04 12 GLY B CA 1
ATOM 988 C C . GLY B 1 12 ? -17.331 68.064 17.691 1.00 41.36 12 GLY B C 1
ATOM 989 O O . GLY B 1 12 ? -18.094 67.449 16.948 1.00 41.28 12 GLY B O 1
ATOM 990 N N . LEU B 1 13 ? -17.268 69.389 17.722 1.00 43.37 13 LEU B N 1
ATOM 991 C CA . LEU B 1 13 ? -18.114 70.204 16.863 1.00 44.14 13 LEU B CA 1
ATOM 992 C C . LEU B 1 13 ? -17.385 70.603 15.594 1.00 43.66 13 LEU B C 1
ATOM 993 O O . LEU B 1 13 ? -16.180 70.852 15.608 1.00 44.62 13 LEU B O 1
ATOM 998 N N . SER B 1 14 ? -18.126 70.656 14.493 1.00 43.76 14 SER B N 1
ATOM 999 C CA . SER B 1 14 ? -17.562 71.032 13.204 1.00 43.71 14 SER B CA 1
ATOM 1000 C C . SER B 1 14 ? -16.895 72.397 13.319 1.00 42.71 14 SER B C 1
ATOM 1001 O O . SER B 1 14 ? -17.456 73.320 13.908 1.00 43.27 14 SER B O 1
ATOM 1004 N N . GLY B 1 15 ? -15.694 72.515 12.761 1.00 41.99 15 GLY B N 1
ATOM 1005 C CA . GLY B 1 15 ? -14.979 73.776 12.796 1.00 41.74 15 GLY B CA 1
ATOM 1006 C C . GLY B 1 15 ? -14.041 73.996 13.970 1.00 41.79 15 GLY B C 1
ATOM 1007 O O . GLY B 1 15 ? -13.102 74.786 13.863 1.00 41.44 15 GLY B O 1
ATOM 1008 N N . SER B 1 16 ? -14.278 73.313 15.087 1.00 41.10 16 SER B N 1
ATOM 1009 C CA . SER B 1 16 ? -13.425 73.490 16.259 1.00 41.04 16 SER B CA 1
ATOM 1010 C C . SER B 1 16 ? -12.325 72.434 16.391 1.00 40.63 16 SER B C 1
ATOM 1011 O O . SER B 1 16 ? -12.096 71.640 15.477 1.00 39.34 16 SER B O 1
ATOM 1014 N N . CYS B 1 17 ? -11.645 72.450 17.536 1.00 39.39 17 CYS B N 1
ATOM 1015 C CA . CYS B 1 17 ? -10.558 71.519 17.831 1.00 38.18 17 CYS B CA 1
ATOM 1016 C C . CYS B 1 17 ? -11.046 70.342 18.674 1.00 36.27 17 CYS B C 1
ATOM 1017 O O . CYS B 1 17 ? -12.046 70.438 19.391 1.00 34.78 17 CYS B O 1
ATOM 1020 N N . LEU B 1 18 ? -10.322 69.233 18.592 1.00 33.34 18 LEU B N 1
ATOM 1021 C CA . LEU B 1 18 ? -10.660 68.034 19.344 1.00 31.41 18 LEU B CA 1
ATOM 1022 C C . LEU B 1 18 ? -9.358 67.378 19.789 1.00 29.20 18 LEU B C 1
ATOM 1023 O O . LEU B 1 18 ? -8.405 67.294 19.016 1.00 27.38 18 LEU B O 1
ATOM 1028 N N . LEU B 1 19 ? -9.314 66.920 21.035 1.00 26.49 19 LEU B N 1
ATOM 1029 C CA . LEU B 1 19 ? -8.112 66.281 21.555 1.00 25.50 19 LEU B CA 1
ATOM 1030 C C . LEU B 1 19 ? -8.452 64.872 22.024 1.00 23.56 19 LEU B C 1
ATOM 1031 O O . LEU B 1 19 ? -9.383 64.676 22.804 1.00 24.45 19 LEU B O 1
ATOM 1036 N N . ILE B 1 20 ? -7.718 63.886 21.520 1.00 20.52 20 ILE B N 1
ATOM 1037 C CA . ILE B 1 20 ? -7.936 62.504 21.924 1.00 19.33 20 ILE B CA 1
ATOM 1038 C C . ILE B 1 20 ? -6.821 62.160 22.902 1.00 18.15 20 ILE B C 1
ATOM 1039 O O . ILE B 1 20 ? -5.670 62.003 22.497 1.00 18.25 20 ILE B O 1
ATOM 1044 N N . PRO B 1 21 ? -7.145 62.065 24.206 1.00 19.29 21 PRO B N 1
ATOM 1045 C CA . PRO B 1 21 ? -6.154 61.738 25.239 1.00 18.45 21 PRO B CA 1
ATOM 1046 C C . PRO B 1 21 ? -5.634 60.342 24.950 1.00 17.46 21 PRO B C 1
ATOM 1047 O O . PRO B 1 21 ? -6.405 59.470 24.559 1.00 17.32 21 PRO B O 1
ATOM 1051 N N . CYS B 1 22 ? -4.342 60.123 25.158 1.00 16.37 22 CYS B N 1
ATOM 1052 C CA . CYS B 1 22 ? -3.765 58.820 24.866 1.00 15.56 22 CYS B CA 1
ATOM 1053 C C . CYS B 1 22 ? -2.467 58.585 25.621 1.00 14.37 22 CYS B C 1
ATOM 1054 O O . CYS B 1 22 ? -1.636 59.485 25.747 1.00 14.74 22 CYS B O 1
ATOM 1057 N N . ILE B 1 23 ? -2.314 57.383 26.160 1.00 15.42 23 ILE B N 1
ATOM 1058 C CA . ILE B 1 23 ? -1.080 57.020 26.831 1.00 15.72 23 ILE B CA 1
ATOM 1059 C C . ILE B 1 23 ? -0.734 55.628 26.333 1.00 16.18 23 ILE B C 1
ATOM 1060 O O . ILE B 1 23 ? -1.593 54.907 25.814 1.00 14.55 23 ILE B O 1
ATOM 1065 N N . PHE B 1 24 ? 0.528 55.253 26.466 1.00 15.60 24 PHE B N 1
ATOM 1066 C CA . PHE B 1 24 ? 0.934 53.926 26.035 1.00 15.16 24 PHE B CA 1
ATOM 1067 C C . PHE B 1 24 ? 2.025 53.452 26.964 1.00 15.65 24 PHE B C 1
ATOM 1068 O O . PHE B 1 24 ? 2.571 54.233 27.750 1.00 14.73 24 PHE B O 1
ATOM 1076 N N . SER B 1 25 ? 2.322 52.163 26.896 1.00 16.76 25 SER B N 1
ATOM 1077 C CA . SER B 1 25 ? 3.343 51.593 27.742 1.00 20.06 25 SER B CA 1
ATOM 1078 C C . SER B 1 25 ? 3.966 50.382 27.070 1.00 22.65 25 SER B C 1
ATOM 1079 O O . SER B 1 25 ? 3.405 49.808 26.134 1.00 20.01 25 SER B O 1
ATOM 1082 N N . TYR B 1 26 ? 5.144 50.017 27.553 1.00 23.96 26 TYR B N 1
ATOM 1083 C CA . TYR B 1 26 ? 5.874 48.868 27.044 1.00 26.87 26 TYR B CA 1
ATOM 1084 C C . TYR B 1 26 ? 6.823 48.437 28.160 1.00 28.13 26 TYR B C 1
ATOM 1085 O O . TYR B 1 26 ? 7.130 49.225 29.054 1.00 26.92 26 TYR B O 1
ATOM 1094 N N . PRO B 1 27 ? 7.282 47.175 28.134 1.00 30.81 27 PRO B N 1
ATOM 1095 C CA . PRO B 1 27 ? 8.198 46.646 29.152 1.00 32.19 27 PRO B CA 1
ATOM 1096 C C . PRO B 1 27 ? 9.441 47.508 29.358 1.00 33.49 27 PRO B C 1
ATOM 1097 O O . PRO B 1 27 ? 10.010 48.034 28.402 1.00 33.27 27 PRO B O 1
ATOM 1101 N N . ALA B 1 28 ? 9.857 47.647 30.612 1.00 37.99 28 ALA B N 1
ATOM 1102 C CA . ALA B 1 28 ? 11.037 48.440 30.941 1.00 42.27 28 ALA B CA 1
ATOM 1103 C C . ALA B 1 28 ? 12.293 47.799 30.350 1.00 45.27 28 ALA B C 1
ATOM 1104 O O . ALA B 1 28 ? 13.297 48.473 30.120 1.00 46.87 28 ALA B O 1
ATOM 1106 N N . ASP B 1 29 ? 12.224 46.496 30.097 1.00 48.58 29 ASP B N 1
ATOM 1107 C CA . ASP B 1 29 ? 13.348 45.754 29.532 1.00 52.69 29 ASP B CA 1
ATOM 1108 C C . ASP B 1 29 ? 13.705 46.253 28.136 1.00 54.11 29 ASP B C 1
ATOM 1109 O O . ASP B 1 29 ? 14.868 46.541 27.846 1.00 55.00 29 ASP B O 1
ATOM 1114 N N . VAL B 1 30 ? 12.692 46.349 27.278 1.00 54.61 30 VAL B N 1
ATOM 1115 C CA . VAL B 1 30 ? 12.865 46.788 25.898 1.00 55.11 30 VAL B CA 1
ATOM 1116 C C . VAL B 1 30 ? 13.729 48.039 25.763 1.00 55.77 30 VAL B C 1
ATOM 1117 O O . VAL B 1 30 ? 13.438 49.078 26.354 1.00 55.70 30 VAL B O 1
ATOM 1121 N N . PRO B 1 31 ? 14.810 47.945 24.976 1.00 56.85 31 PRO B N 1
ATOM 1122 C CA . PRO B 1 31 ? 15.744 49.049 24.736 1.00 57.54 31 PRO B CA 1
ATOM 1123 C C . PRO B 1 31 ? 15.252 50.028 23.675 1.00 57.92 31 PRO B C 1
ATOM 1124 O O . PRO B 1 31 ? 14.861 49.628 22.577 1.00 57.74 31 PRO B O 1
ATOM 1128 N N . VAL B 1 32 ? 15.278 51.313 24.010 1.00 58.75 32 VAL B N 1
ATOM 1129 C CA . VAL B 1 32 ? 14.842 52.353 23.090 1.00 59.59 32 VAL B CA 1
ATOM 1130 C C . VAL B 1 32 ? 16.042 53.157 22.596 1.00 66.60 32 VAL B C 1
ATOM 1131 O O . VAL B 1 32 ? 16.470 54.113 23.243 1.00 67.08 32 VAL B O 1
ATOM 1135 N N . SER B 1 33 ? 16.581 52.761 21.448 1.00 69.05 33 SER B N 1
ATOM 1136 C CA . SER B 1 33 ? 17.730 53.447 20.869 1.00 70.41 33 SER B CA 1
ATOM 1137 C C . SER B 1 33 ? 17.356 54.123 19.554 1.00 71.07 33 SER B C 1
ATOM 1138 O O . SER B 1 33 ? 17.123 53.453 18.548 1.00 72.02 33 SER B O 1
ATOM 1141 N N . GLY B 1 35 ? 14.885 55.660 19.070 1.00 62.31 35 GLY B N 1
ATOM 1142 C CA . GLY B 1 35 ? 13.704 56.504 19.118 1.00 38.44 35 GLY B CA 1
ATOM 1143 C C . GLY B 1 35 ? 12.422 55.737 18.852 1.00 37.58 35 GLY B C 1
ATOM 1144 O O . GLY B 1 35 ? 12.442 54.674 18.232 1.00 39.41 35 GLY B O 1
ATOM 1145 N N . ILE B 1 36 ? 11.300 56.275 19.320 1.00 36.28 36 ILE B N 1
ATOM 1146 C CA . ILE B 1 36 ? 10.010 55.626 19.124 1.00 33.46 36 ILE B CA 1
ATOM 1147 C C . ILE B 1 36 ? 9.230 56.305 18.005 1.00 32.24 36 ILE B C 1
ATOM 1148 O O . ILE B 1 36 ? 9.090 57.530 17.984 1.00 31.17 36 ILE B O 1
ATOM 1153 N N . THR B 1 37 ? 8.737 55.506 17.065 1.00 29.80 37 THR B N 1
ATOM 1154 C CA . THR B 1 37 ? 7.961 56.036 15.954 1.00 27.98 37 THR B CA 1
ATOM 1155 C C . THR B 1 37 ? 6.480 56.017 16.334 1.00 26.55 37 THR B C 1
ATOM 1156 O O . THR B 1 37 ? 5.961 54.995 16.783 1.00 26.49 37 THR B O 1
ATOM 1160 N N . ALA B 1 38 ? 5.812 57.152 16.156 1.00 24.81 38 ALA B N 1
ATOM 1161 C CA . ALA B 1 38 ? 4.398 57.281 16.492 1.00 23.53 38 ALA B CA 1
ATOM 1162 C C . ALA B 1 38 ? 3.544 57.425 15.243 1.00 22.52 38 ALA B C 1
ATOM 1163 O O . ALA B 1 38 ? 3.836 58.247 14.368 1.00 22.42 38 ALA B O 1
ATOM 1165 N N . ILE B 1 39 ? 2.475 56.641 15.169 1.00 21.00 39 ILE B N 1
ATOM 1166 C CA . ILE B 1 39 ? 1.590 56.690 14.013 1.00 20.83 39 ILE B CA 1
ATOM 1167 C C . ILE B 1 39 ? 0.125 56.604 14.401 1.00 20.22 39 ILE B C 1
ATOM 1168 O O . ILE B 1 39 ? -0.272 55.727 15.164 1.00 21.75 39 ILE B O 1
ATOM 1173 N N . TRP B 1 40 ? -0.674 57.529 13.887 1.00 18.73 40 TRP B N 1
ATOM 1174 C CA . TRP B 1 40 ? -2.109 57.503 14.119 1.00 18.32 40 TRP B CA 1
ATOM 1175 C C . TRP B 1 40 ? -2.753 57.198 12.767 1.00 18.57 40 TRP B C 1
ATOM 1176 O O . TRP B 1 40 ? -2.431 57.844 11.769 1.00 19.97 40 TRP B O 1
ATOM 1187 N N . TYR B 1 41 ? -3.650 56.215 12.743 1.00 17.62 41 TYR B N 1
ATOM 1188 C CA . TYR B 1 41 ? -4.352 55.827 11.524 1.00 19.50 41 TYR B CA 1
ATOM 1189 C C . TYR B 1 41 ? -5.830 56.167 11.610 1.00 19.51 41 TYR B C 1
ATOM 1190 O O . TYR B 1 41 ? -6.406 56.250 12.697 1.00 21.45 41 TYR B O 1
ATOM 1199 N N . TYR B 1 42 ? -6.434 56.357 10.444 1.00 19.54 42 TYR B N 1
ATOM 1200 C CA . TYR B 1 42 ? -7.858 56.625 10.333 1.00 20.65 42 TYR B CA 1
ATOM 1201 C C . TYR B 1 42 ? -8.402 55.468 9.491 1.00 19.93 42 TYR B C 1
ATOM 1202 O O . TYR B 1 42 ? -7.859 55.186 8.427 1.00 21.35 42 TYR B O 1
ATOM 1211 N N . ASP B 1 43 ? -9.451 54.800 9.967 1.00 20.03 43 ASP B N 1
ATOM 1212 C CA . ASP B 1 43 ? -10.046 53.667 9.254 1.00 22.15 43 ASP B CA 1
ATOM 1213 C C . ASP B 1 43 ? -8.949 52.664 8.870 1.00 22.43 43 ASP B C 1
ATOM 1214 O O . ASP B 1 43 ? -8.761 52.352 7.692 1.00 21.72 43 ASP B O 1
ATOM 1219 N N . TYR B 1 44 ? -8.247 52.157 9.877 1.00 19.96 44 TYR B N 1
ATOM 1220 C CA . TYR B 1 44 ? -7.131 51.229 9.689 1.00 21.40 44 TYR B CA 1
ATOM 1221 C C . TYR B 1 44 ? -7.374 50.002 8.823 1.00 21.55 44 TYR B C 1
ATOM 1222 O O . TYR B 1 44 ? -6.526 49.636 8.010 1.00 21.13 44 TYR B O 1
ATOM 1231 N N . SER B 1 45 ? -8.514 49.356 9.006 1.00 21.96 45 SER B N 1
ATOM 1232 C CA . SER B 1 45 ? -8.817 48.158 8.239 1.00 24.66 45 SER B CA 1
ATOM 1233 C C . SER B 1 45 ? -9.319 48.486 6.837 1.00 25.49 45 SER B C 1
ATOM 1234 O O . SER B 1 45 ? -9.338 47.616 5.961 1.00 24.54 45 SER B O 1
ATOM 1237 N N . GLY B 1 46 ? -9.709 49.742 6.628 1.00 24.45 46 GLY B N 1
ATOM 1238 C CA . GLY B 1 46 ? -10.213 50.157 5.328 1.00 24.74 46 GLY B CA 1
ATOM 1239 C C . GLY B 1 46 ? -9.225 50.981 4.529 1.00 25.76 46 GLY B C 1
ATOM 1240 O O . GLY B 1 46 ? -8.189 50.474 4.097 1.00 26.26 46 GLY B O 1
ATOM 1241 N N . LYS B 1 47 ? -9.538 52.259 4.331 1.00 25.62 47 LYS B N 1
ATOM 1242 C CA . LYS B 1 47 ? -8.664 53.145 3.569 1.00 26.30 47 LYS B CA 1
ATOM 1243 C C . LYS B 1 47 ? -7.298 53.349 4.223 1.00 25.60 47 LYS B C 1
ATOM 1244 O O . LYS B 1 47 ? -6.330 53.687 3.549 1.00 25.96 47 LYS B O 1
ATOM 1250 N N . ARG B 1 48 ? -7.230 53.143 5.535 1.00 24.31 48 ARG B N 1
ATOM 1251 C CA . ARG B 1 48 ? -5.989 53.300 6.293 1.00 24.71 48 ARG B CA 1
ATOM 1252 C C . ARG B 1 48 ? -5.216 54.573 5.958 1.00 25.13 48 ARG B C 1
ATOM 1253 O O . ARG B 1 48 ? -4.089 54.522 5.464 1.00 25.42 48 ARG B O 1
ATOM 1261 N N . GLN B 1 49 ? -5.823 55.720 6.239 1.00 25.72 49 GLN B N 1
ATOM 1262 C CA . GLN B 1 49 ? -5.179 56.999 5.975 1.00 26.90 49 GLN B CA 1
ATOM 1263 C C . GLN B 1 49 ? -4.322 57.419 7.167 1.00 26.73 49 GLN B C 1
ATOM 1264 O O . GLN B 1 49 ? -4.745 57.308 8.315 1.00 25.63 49 GLN B O 1
ATOM 1270 N N . VAL B 1 50 ? -3.111 57.889 6.885 1.00 25.39 50 VAL B N 1
ATOM 1271 C CA . VAL B 1 50 ? -2.194 58.311 7.933 1.00 26.86 50 VAL B CA 1
ATOM 1272 C C . VAL B 1 50 ? -2.522 59.720 8.419 1.00 26.65 50 VAL B C 1
ATOM 1273 O O . VAL B 1 50 ? -2.534 60.672 7.640 1.00 26.85 50 VAL B O 1
ATOM 1277 N N . VAL B 1 51 ? -2.784 59.837 9.717 1.00 25.44 51 VAL B N 1
ATOM 1278 C CA . VAL B 1 51 ? -3.132 61.112 10.337 1.00 24.55 51 VAL B CA 1
ATOM 1279 C C . VAL B 1 51 ? -1.867 61.770 10.863 1.00 25.41 51 VAL B C 1
ATOM 1280 O O . VAL B 1 51 ? -1.616 62.955 10.640 1.00 26.23 51 VAL B O 1
ATOM 1284 N N . ILE B 1 52 ? -1.075 60.974 11.565 1.00 24.85 52 ILE B N 1
ATOM 1285 C CA . ILE B 1 52 ? 0.179 61.420 12.136 1.00 26.31 52 ILE B CA 1
ATOM 1286 C C . ILE B 1 52 ? 1.225 60.357 11.878 1.00 26.62 52 ILE B C 1
ATOM 1287 O O . ILE B 1 52 ? 0.920 59.167 11.878 1.00 26.15 52 ILE B O 1
ATOM 1292 N N . HIS B 1 53 ? 2.455 60.796 11.642 1.00 27.23 53 HIS B N 1
ATOM 1293 C CA . HIS B 1 53 ? 3.571 59.888 11.441 1.00 29.43 53 HIS B CA 1
ATOM 1294 C C . HIS B 1 53 ? 4.826 60.661 11.812 1.00 32.03 53 HIS B C 1
ATOM 1295 O O . HIS B 1 53 ? 5.310 61.496 11.045 1.00 33.27 53 HIS B O 1
ATOM 1302 N N . SER B 1 54 ? 5.339 60.392 13.007 1.00 33.62 54 SER B N 1
ATOM 1303 C CA . SER B 1 54 ? 6.523 61.079 13.497 1.00 36.37 54 SER B CA 1
ATOM 1304 C C . SER B 1 54 ? 7.775 60.704 12.715 1.00 38.27 54 SER B C 1
ATOM 1305 O O . SER B 1 54 ? 8.714 61.490 12.626 1.00 39.89 54 SER B O 1
ATOM 1308 N N . GLY B 1 55 ? 7.783 59.503 12.150 1.00 40.32 55 GLY B N 1
ATOM 1309 C CA . GLY B 1 55 ? 8.933 59.057 11.386 1.00 42.96 55 GLY B CA 1
ATOM 1310 C C . GLY B 1 55 ? 9.088 59.780 10.060 1.00 44.86 55 GLY B C 1
ATOM 1311 O O . GLY B 1 55 ? 10.159 60.309 9.754 1.00 45.82 55 GLY B O 1
ATOM 1312 N N . ASP B 1 56 ? 8.019 59.802 9.270 1.00 45.72 56 ASP B N 1
ATOM 1313 C CA . ASP B 1 56 ? 8.041 60.459 7.968 1.00 46.75 56 ASP B CA 1
ATOM 1314 C C . ASP B 1 56 ? 6.745 61.241 7.766 1.00 46.54 56 ASP B C 1
ATOM 1315 O O . ASP B 1 56 ? 5.738 60.686 7.325 1.00 46.98 56 ASP B O 1
ATOM 1320 N N . PRO B 1 57 ? 6.756 62.546 8.084 1.00 46.77 57 PRO B N 1
ATOM 1321 C CA . PRO B 1 57 ? 5.588 63.425 7.949 1.00 47.53 57 PRO B CA 1
ATOM 1322 C C . PRO B 1 57 ? 5.023 63.536 6.534 1.00 47.79 57 PRO B C 1
ATOM 1323 O O . PRO B 1 57 ? 3.910 64.025 6.335 1.00 48.05 57 PRO B O 1
ATOM 1327 N N . LYS B 1 58 ? 5.790 63.079 5.552 1.00 48.51 58 LYS B N 1
ATOM 1328 C CA . LYS B 1 58 ? 5.347 63.127 4.167 1.00 48.47 58 LYS B CA 1
ATOM 1329 C C . LYS B 1 58 ? 4.304 62.038 3.928 1.00 47.55 58 LYS B C 1
ATOM 1330 O O . LYS B 1 58 ? 3.501 62.125 2.998 1.00 46.47 58 LYS B O 1
ATOM 1336 N N . LEU B 1 59 ? 4.317 61.017 4.783 1.00 45.98 59 LEU B N 1
ATOM 1337 C CA . LEU B 1 59 ? 3.381 59.903 4.680 1.00 43.63 59 LEU B CA 1
ATOM 1338 C C . LEU B 1 59 ? 1.962 60.278 5.100 1.00 42.73 59 LEU B C 1
ATOM 1339 O O . LEU B 1 59 ? 1.013 59.545 4.818 1.00 42.73 59 LEU B O 1
ATOM 1344 N N . VAL B 1 60 ? 1.819 61.416 5.771 1.00 40.75 60 VAL B N 1
ATOM 1345 C CA . VAL B 1 60 ? 0.509 61.870 6.223 1.00 39.52 60 VAL B CA 1
ATOM 1346 C C . VAL B 1 60 ? -0.426 62.148 5.051 1.00 39.67 60 VAL B C 1
ATOM 1347 O O . VAL B 1 60 ? -0.046 62.802 4.079 1.00 39.64 60 VAL B O 1
ATOM 1351 N N . ASP B 1 61 ? -1.653 61.649 5.151 1.00 39.17 61 ASP B N 1
ATOM 1352 C CA . ASP B 1 61 ? -2.639 61.843 4.099 1.00 40.72 61 ASP B CA 1
ATOM 1353 C C . ASP B 1 61 ? -2.932 63.332 3.924 1.00 41.52 61 ASP B C 1
ATOM 1354 O O . ASP B 1 61 ? -2.901 64.100 4.888 1.00 40.24 61 ASP B O 1
ATOM 1359 N N . LYS B 1 62 ? -3.229 63.734 2.694 1.00 41.64 62 LYS B N 1
ATOM 1360 C CA . LYS B 1 62 ? -3.515 65.134 2.408 1.00 43.06 62 LYS B CA 1
ATOM 1361 C C . LYS B 1 62 ? -4.700 65.700 3.188 1.00 42.35 62 LYS B C 1
ATOM 1362 O O . LYS B 1 62 ? -4.676 66.861 3.585 1.00 43.25 62 LYS B O 1
ATOM 1368 N N . ARG B 1 63 ? -5.729 64.890 3.420 1.00 42.57 63 ARG B N 1
ATOM 1369 C CA . ARG B 1 63 ? -6.900 65.369 4.152 1.00 43.32 63 ARG B CA 1
ATOM 1370 C C . ARG B 1 63 ? -6.608 65.714 5.615 1.00 42.81 63 ARG B C 1
ATOM 1371 O O . ARG B 1 63 ? -7.386 66.424 6.254 1.00 42.99 63 ARG B O 1
ATOM 1379 N N . PHE B 1 64 ? -5.490 65.219 6.142 1.00 41.16 64 PHE B N 1
ATOM 1380 C CA . PHE B 1 64 ? -5.121 65.488 7.530 1.00 39.97 64 PHE B CA 1
ATOM 1381 C C . PHE B 1 64 ? -3.913 66.406 7.666 1.00 41.36 64 PHE B C 1
ATOM 1382 O O . PHE B 1 64 ? -3.650 66.938 8.745 1.00 40.42 64 PHE B O 1
ATOM 1390 N N . ARG B 1 65 ? -3.180 66.593 6.574 1.00 42.80 65 ARG B N 1
ATOM 1391 C CA . ARG B 1 65 ? -1.996 67.442 6.603 1.00 44.60 65 ARG B CA 1
ATOM 1392 C C . ARG B 1 65 ? -2.341 68.840 7.103 1.00 43.60 65 ARG B C 1
ATOM 1393 O O . ARG B 1 65 ? -3.211 69.513 6.549 1.00 43.60 65 ARG B O 1
ATOM 1401 N N . GLY B 1 66 ? -1.660 69.265 8.162 1.00 43.07 66 GLY B N 1
ATOM 1402 C CA . GLY B 1 66 ? -1.903 70.583 8.717 1.00 42.45 66 GLY B CA 1
ATOM 1403 C C . GLY B 1 66 ? -3.066 70.662 9.690 1.00 41.52 66 GLY B C 1
ATOM 1404 O O . GLY B 1 66 ? -3.221 71.667 10.386 1.00 42.31 66 GLY B O 1
ATOM 1405 N N . ARG B 1 67 ? -3.884 69.615 9.748 1.00 39.22 67 ARG B N 1
ATOM 1406 C CA . ARG B 1 67 ? -5.033 69.602 10.647 1.00 38.28 67 ARG B CA 1
ATOM 1407 C C . ARG B 1 67 ? -4.845 68.672 11.840 1.00 36.89 67 ARG B C 1
ATOM 1408 O O . ARG B 1 67 ? -5.659 68.667 12.759 1.00 38.51 67 ARG B O 1
ATOM 1416 N N . ALA B 1 68 ? -3.778 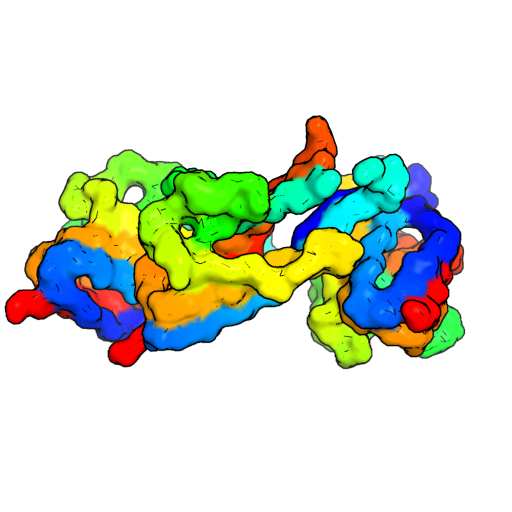67.883 11.822 1.00 35.20 68 ALA B N 1
ATOM 1417 C CA . ALA B 1 68 ? -3.520 66.947 12.908 1.00 32.47 68 ALA B CA 1
ATOM 1418 C C . ALA B 1 68 ? -2.145 67.163 13.512 1.00 30.79 68 ALA B C 1
ATOM 1419 O O . ALA B 1 68 ? -1.157 67.339 12.799 1.00 29.15 68 ALA B O 1
ATOM 1421 N N . GLU B 1 69 ? -2.091 67.145 14.837 1.00 29.41 69 GLU B N 1
ATOM 1422 C CA . GLU B 1 69 ? -0.844 67.338 15.556 1.00 28.92 69 GLU B CA 1
ATOM 1423 C C . GLU B 1 69 ? -0.714 66.325 16.677 1.00 26.78 69 GLU B C 1
ATOM 1424 O O . GLU B 1 69 ? -1.687 66.020 17.360 1.00 24.89 69 GLU B O 1
ATOM 1430 N N . LEU B 1 70 ? 0.493 65.806 16.860 1.00 25.48 70 LEU B N 1
ATOM 1431 C CA . LEU B 1 70 ? 0.752 64.864 17.932 1.00 25.30 70 LEU B CA 1
ATOM 1432 C C . LEU B 1 70 ? 1.165 65.734 19.113 1.00 27.19 70 LEU B C 1
ATOM 1433 O O . LEU B 1 70 ? 2.304 66.205 19.176 1.00 26.82 70 LEU B O 1
ATOM 1438 N N . MET B 1 71 ? 0.235 65.970 20.031 1.00 27.29 71 MET B N 1
ATOM 1439 C CA . MET B 1 71 ? 0.526 66.796 21.193 1.00 27.96 71 MET B CA 1
ATOM 1440 C C . MET B 1 71 ? 0.859 65.922 22.377 1.00 28.82 71 MET B C 1
ATOM 1441 O O . MET B 1 71 ? 0.401 66.143 23.499 1.00 28.72 71 MET B O 1
ATOM 1446 N N . GLY B 1 72 ? 1.657 64.903 22.095 1.00 30.76 72 GLY B N 1
ATOM 1447 C CA . GLY B 1 72 ? 2.089 63.985 23.121 1.00 31.46 72 GLY B CA 1
ATOM 1448 C C . GLY B 1 72 ? 3.596 64.083 23.176 1.00 32.43 72 GLY B C 1
ATOM 1449 O O . GLY B 1 72 ? 4.194 64.975 22.570 1.00 32.74 72 GLY B O 1
ATOM 1450 N N . ASN B 1 73 ? 4.213 63.159 23.893 1.00 31.55 73 ASN B N 1
ATOM 1451 C CA . ASN B 1 73 ? 5.656 63.144 24.035 1.00 30.70 73 ASN B CA 1
ATOM 1452 C C . ASN B 1 73 ? 6.033 61.694 24.278 1.00 29.46 73 ASN B C 1
ATOM 1453 O O . ASN B 1 73 ? 5.617 61.101 25.274 1.00 28.59 73 ASN B O 1
ATOM 1458 N N . MET B 1 74 ? 6.810 61.125 23.362 1.00 28.89 74 MET B N 1
ATOM 1459 C CA . MET B 1 74 ? 7.224 59.728 23.459 1.00 28.33 74 MET B CA 1
ATOM 1460 C C . MET B 1 74 ? 7.976 59.385 24.739 1.00 27.56 74 MET B C 1
ATOM 1461 O O . MET B 1 74 ? 7.779 58.311 25.313 1.00 25.75 74 MET B O 1
ATOM 1466 N N . ASP B 1 75 ? 8.842 60.290 25.179 1.00 27.32 75 ASP B N 1
ATOM 1467 C CA . ASP B 1 75 ? 9.616 60.072 26.396 1.00 28.05 75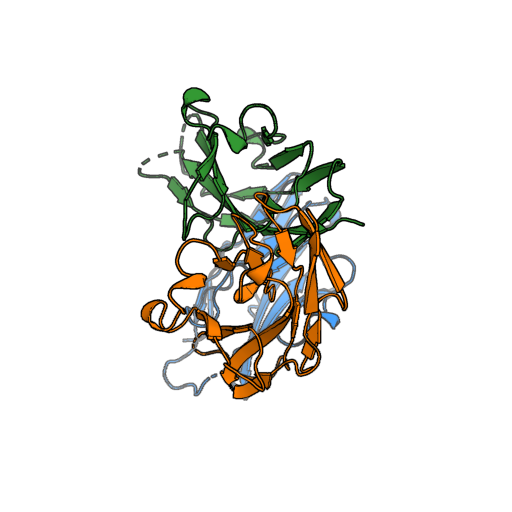 ASP B CA 1
ATOM 1468 C C . ASP B 1 75 ? 8.696 60.033 27.613 1.00 27.23 75 ASP B C 1
ATOM 1469 O O . ASP B 1 75 ? 8.982 59.355 28.602 1.00 28.94 75 ASP B O 1
ATOM 1474 N N . HIS B 1 76 ? 7.588 60.759 27.530 1.00 23.19 76 HIS B N 1
ATOM 1475 C CA . HIS B 1 76 ? 6.630 60.815 28.628 1.00 21.26 76 HIS B CA 1
ATOM 1476 C C . HIS B 1 76 ? 5.498 59.814 28.446 1.00 20.10 76 HIS B C 1
ATOM 1477 O O . HIS B 1 76 ? 4.583 59.748 29.268 1.00 19.66 76 HIS B O 1
ATOM 1484 N N . LYS B 1 77 ? 5.569 59.043 27.360 1.00 19.53 77 LYS B N 1
ATOM 1485 C CA . LYS B 1 77 ? 4.579 58.009 27.059 1.00 19.67 77 LYS B CA 1
ATOM 1486 C C . LYS B 1 77 ? 3.159 58.527 26.888 1.00 17.63 77 LYS B C 1
ATOM 1487 O O . LYS B 1 77 ? 2.195 57.896 27.325 1.00 18.68 77 LYS B O 1
ATOM 1493 N N . VAL B 1 78 ? 3.043 59.676 26.236 1.00 18.72 78 VAL B N 1
ATOM 1494 C CA . VAL B 1 78 ? 1.751 60.294 25.971 1.00 18.02 78 VAL B CA 1
ATOM 1495 C C . VAL B 1 78 ? 1.599 60.334 24.452 1.00 18.25 78 VAL B C 1
ATOM 1496 O O . VAL B 1 78 ? 2.532 60.712 23.746 1.00 21.01 78 VAL B O 1
ATOM 1500 N N . CYS B 1 79 ? 0.432 59.940 23.949 1.00 17.05 79 CYS B N 1
ATOM 1501 C CA . CYS B 1 79 ? 0.199 59.916 22.504 1.00 17.45 79 CYS B CA 1
ATOM 1502 C C . CYS B 1 79 ? -0.983 60.782 22.054 1.00 17.89 79 CYS B C 1
ATOM 1503 O O . CYS B 1 79 ? -1.557 60.548 20.987 1.00 18.14 79 CYS B O 1
ATOM 1506 N N . ASN B 1 80 ? -1.323 61.789 22.864 1.00 15.95 80 ASN B N 1
ATOM 1507 C CA . ASN B 1 80 ? -2.430 62.705 22.576 1.00 15.68 80 ASN B CA 1
ATOM 1508 C C . ASN B 1 80 ? -2.466 63.155 21.123 1.00 15.88 80 ASN B C 1
ATOM 1509 O O . ASN B 1 80 ? -1.453 63.577 20.566 1.00 15.37 80 ASN B O 1
ATOM 1514 N N . LEU B 1 81 ? -3.652 63.097 20.532 1.00 14.42 81 LEU B N 1
ATOM 1515 C CA . LEU B 1 81 ? -3.845 63.512 19.155 1.00 16.76 81 LEU B CA 1
ATOM 1516 C C . LEU B 1 81 ? -4.753 64.740 19.103 1.00 18.26 81 LEU B C 1
ATOM 1517 O O . LEU B 1 81 ? -5.858 64.732 19.646 1.00 19.07 81 LEU B O 1
ATOM 1522 N N . LEU B 1 82 ? -4.273 65.796 18.456 1.00 19.96 82 LEU B N 1
ATOM 1523 C CA . LEU B 1 82 ? -5.056 67.012 18.309 1.00 22.31 82 LEU B CA 1
ATOM 1524 C C . LEU B 1 82 ? -5.520 67.137 16.861 1.00 23.85 82 LEU B C 1
ATOM 1525 O O . LEU B 1 82 ? -4.703 67.174 15.940 1.00 24.44 82 LEU B O 1
ATOM 1530 N N . LEU B 1 83 ? -6.834 67.186 16.675 1.00 25.12 83 LEU B N 1
ATOM 1531 C CA . LEU B 1 83 ? -7.433 67.341 15.355 1.00 28.61 83 LEU B CA 1
ATOM 1532 C C . LEU B 1 83 ? -8.037 68.742 15.307 1.00 30.72 83 LEU B C 1
ATOM 1533 O O . LEU B 1 83 ? -8.807 69.113 16.193 1.00 30.75 83 LEU B O 1
ATOM 1538 N N . LYS B 1 84 ? -7.683 69.516 14.284 1.00 33.12 84 LYS B N 1
ATOM 1539 C CA . LYS B 1 84 ? -8.198 70.878 14.139 1.00 36.53 84 LYS B CA 1
ATOM 1540 C C . LYS B 1 84 ? -9.104 71.023 12.917 1.00 37.63 84 LYS B C 1
ATOM 1541 O O . LYS B 1 84 ? -9.083 70.184 12.015 1.00 36.03 84 LYS B O 1
ATOM 1547 N N . ASP B 1 85 ? -9.898 72.092 12.895 1.00 39.15 85 ASP B N 1
ATOM 1548 C CA . ASP B 1 85 ? -10.820 72.346 11.787 1.00 40.49 85 ASP B CA 1
ATOM 1549 C C . ASP B 1 85 ? -11.626 71.086 11.494 1.00 41.08 85 ASP B C 1
ATOM 1550 O O . ASP B 1 85 ? -11.588 70.568 10.380 1.00 40.53 85 ASP B O 1
ATOM 1555 N N . LEU B 1 86 ? -12.355 70.597 12.492 1.00 41.41 86 LEU B N 1
ATOM 1556 C CA . LEU B 1 86 ? -13.145 69.381 12.329 1.00 42.41 86 LEU B CA 1
ATOM 1557 C C . LEU B 1 86 ? -14.216 69.434 11.246 1.00 43.52 86 LEU B C 1
ATOM 1558 O O . LEU B 1 86 ? -15.028 70.359 11.198 1.00 43.22 86 LEU B O 1
ATOM 1563 N N . LYS B 1 87 ? -14.203 68.426 10.380 1.00 44.80 87 LYS B N 1
ATOM 1564 C CA . LYS B 1 87 ? -15.184 68.295 9.308 1.00 46.10 87 LYS B CA 1
ATOM 1565 C C . LYS B 1 87 ? -16.013 67.059 9.622 1.00 45.96 87 LYS B C 1
ATOM 1566 O O . LYS B 1 87 ? -15.525 66.124 10.258 1.00 46.24 87 LYS B O 1
ATOM 1572 N N . PRO B 1 88 ? -17.280 67.037 9.187 1.00 45.73 88 PRO B N 1
ATOM 1573 C CA . PRO B 1 88 ? -18.133 65.875 9.450 1.00 44.63 88 PRO B CA 1
ATOM 1574 C C . PRO B 1 88 ? -17.505 64.587 8.915 1.00 43.88 88 PRO B C 1
ATOM 1575 O O . PRO B 1 88 ? -17.797 63.493 9.403 1.00 44.46 88 PRO B O 1
ATOM 1579 N N . GLU B 1 89 ? -16.638 64.725 7.915 1.00 42.26 89 GLU B N 1
ATOM 1580 C CA . GLU B 1 89 ? -15.977 63.572 7.311 1.00 41.67 89 GLU B CA 1
ATOM 1581 C C . GLU B 1 89 ? -14.878 62.999 8.201 1.00 39.19 89 GLU B C 1
ATOM 1582 O O . GLU B 1 89 ? -14.344 61.928 7.915 1.00 37.78 89 GLU B O 1
ATOM 1588 N N . ASP B 1 90 ? -14.535 63.713 9.270 1.00 37.63 90 ASP B N 1
ATOM 1589 C CA . ASP B 1 90 ? -13.495 63.250 10.182 1.00 34.91 90 ASP B CA 1
ATOM 1590 C C . ASP B 1 90 ? -14.021 62.174 11.116 1.00 33.90 90 ASP B C 1
ATOM 1591 O O . ASP B 1 90 ? -13.248 61.519 11.817 1.00 32.98 90 ASP B O 1
ATOM 1596 N N . SER B 1 91 ? -15.339 62.003 11.133 1.00 32.00 91 SER B N 1
ATOM 1597 C CA . SER B 1 91 ? -15.961 60.992 11.976 1.00 32.10 91 SER B CA 1
ATOM 1598 C C . SER B 1 91 ? -15.453 59.621 11.555 1.00 31.42 91 SER B C 1
ATOM 1599 O O . SER B 1 91 ? -15.341 59.329 10.365 1.00 30.67 91 SER B O 1
ATOM 1602 N N . GLY B 1 92 ? -15.153 58.783 12.538 1.00 30.24 92 GLY B N 1
ATOM 1603 C CA . GLY B 1 92 ? -14.653 57.454 12.249 1.00 27.71 92 GLY B CA 1
ATOM 1604 C C . GLY B 1 92 ? -13.808 56.950 13.399 1.00 26.63 92 GLY B C 1
ATOM 1605 O O . GLY B 1 92 ? -13.860 57.496 14.502 1.00 24.95 92 GLY B O 1
ATOM 1606 N N . THR B 1 93 ? -13.022 55.912 13.142 1.00 24.74 93 THR B N 1
ATOM 1607 C CA . THR B 1 93 ? -12.174 55.334 14.173 1.00 24.87 93 THR B CA 1
ATOM 1608 C C . THR B 1 93 ? -10.707 55.649 13.921 1.00 23.21 93 THR B C 1
ATOM 1609 O O . THR B 1 93 ? -10.209 55.503 12.803 1.00 22.49 93 THR B O 1
ATOM 1613 N N . TYR B 1 94 ? -10.030 56.101 14.972 1.00 21.53 94 TYR B N 1
ATOM 1614 C CA . TYR B 1 94 ? -8.615 56.439 14.912 1.00 19.56 94 TYR B CA 1
ATOM 1615 C C . TYR B 1 94 ? -7.875 55.455 15.810 1.00 18.55 94 TYR B C 1
ATOM 1616 O O . TYR B 1 94 ? -8.292 55.213 16.942 1.00 18.64 94 TYR B O 1
ATOM 1625 N N . ASN B 1 95 ? -6.791 54.880 15.294 1.00 17.35 95 ASN B N 1
ATOM 1626 C CA . ASN B 1 95 ? -6.003 53.899 16.036 1.00 18.53 95 ASN B CA 1
ATOM 1627 C C . ASN B 1 95 ? -4.541 54.325 16.105 1.00 18.65 95 ASN B C 1
ATOM 1628 O O . ASN B 1 95 ? -3.968 54.775 15.111 1.00 16.31 95 ASN B O 1
ATOM 1633 N N . PHE B 1 96 ? -3.937 54.160 17.278 1.00 15.18 96 PHE B N 1
ATOM 1634 C CA . PHE B 1 96 ? -2.545 54.528 17.472 1.00 15.05 96 PHE B CA 1
ATOM 1635 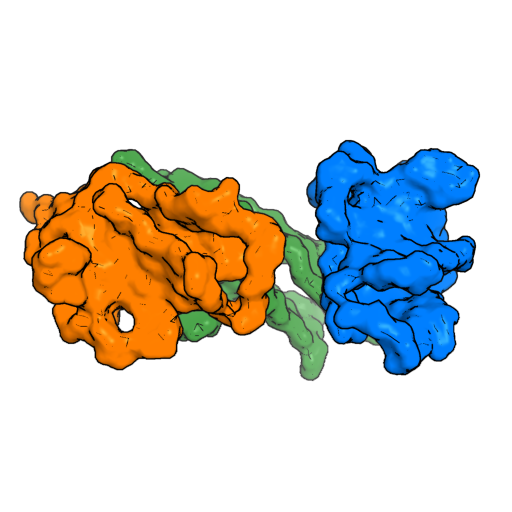C C . PHE B 1 96 ? -1.638 53.314 17.384 1.00 16.50 96 PHE B C 1
ATOM 1636 O O . PHE B 1 96 ? -2.005 52.212 17.798 1.00 16.99 96 PHE B O 1
ATOM 1644 N N . ARG B 1 97 ? -0.449 53.522 16.836 1.00 17.85 97 ARG B N 1
ATOM 1645 C CA . ARG B 1 97 ? 0.533 52.456 16.717 1.00 20.48 97 ARG B CA 1
ATOM 1646 C C . ARG B 1 97 ? 1.881 53.077 17.015 1.00 19.81 97 ARG B C 1
ATOM 1647 O O . ARG B 1 97 ? 2.149 54.200 16.598 1.00 21.67 97 ARG B O 1
ATOM 1655 N N . PHE B 1 98 ? 2.715 52.371 17.765 1.00 19.64 98 PHE B N 1
ATOM 1656 C CA . PHE B 1 98 ? 4.044 52.880 18.053 1.00 21.69 98 PHE B CA 1
ATOM 1657 C C . PHE B 1 98 ? 5.052 51.765 17.813 1.00 23.52 98 PHE B C 1
ATOM 1658 O O . PHE B 1 98 ? 4.780 50.592 18.080 1.00 24.04 98 PHE B O 1
ATOM 1666 N N . GLU B 1 99 ? 6.203 52.141 17.271 1.00 25.73 99 GLU B N 1
ATOM 1667 C CA . GLU B 1 99 ? 7.250 51.183 16.949 1.00 29.21 99 GLU B CA 1
ATOM 1668 C C . GLU B 1 99 ? 8.582 51.575 17.566 1.00 29.52 99 GLU B C 1
ATOM 1669 O O . GLU B 1 99 ? 9.023 52.715 17.437 1.00 29.66 99 GLU B O 1
ATOM 1675 N N . ILE B 1 100 ? 9.218 50.618 18.233 1.00 31.71 100 ILE B N 1
ATOM 1676 C CA . ILE B 1 100 ? 10.507 50.856 18.865 1.00 34.92 100 ILE B CA 1
ATOM 1677 C C . ILE B 1 100 ? 11.617 50.189 18.056 1.00 46.61 100 ILE B C 1
ATOM 1678 O O . ILE B 1 100 ? 12.642 50.809 17.769 1.00 49.95 100 ILE B O 1
ATOM 1683 N N . SER B 1 101 ? 11.400 48.929 17.688 1.00 49.92 101 SER B N 1
ATOM 1684 C CA . SER B 1 101 ? 12.371 48.171 16.906 1.00 54.77 101 SER B CA 1
ATOM 1685 C C . SER B 1 101 ? 11.899 46.734 16.724 1.00 55.13 101 SER B C 1
ATOM 1686 O O . SER B 1 101 ? 11.857 45.966 17.682 1.00 53.77 101 SER B O 1
ATOM 1689 N N . SER B 1 103 ? 10.208 43.903 16.057 1.00 51.34 103 SER B N 1
ATOM 1690 C CA . SER B 1 103 ? 9.478 42.987 16.929 1.00 46.18 103 SER B CA 1
ATOM 1691 C C . SER B 1 103 ? 8.801 43.726 18.081 1.00 41.91 103 SER B C 1
ATOM 1692 O O . SER B 1 103 ? 7.725 43.335 18.539 1.00 41.03 103 SER B O 1
ATOM 1695 N N . ASN B 1 104 ? 9.440 44.788 18.558 1.00 36.31 104 ASN B N 1
ATOM 1696 C CA . ASN B 1 104 ? 8.874 45.567 19.647 1.00 31.84 104 ASN B CA 1
ATOM 1697 C C . ASN B 1 104 ? 8.084 46.735 19.075 1.00 29.95 104 ASN B C 1
ATOM 1698 O O . ASN B 1 104 ? 8.592 47.842 18.920 1.00 27.10 104 ASN B O 1
ATOM 1703 N N . ARG B 1 105 ? 6.835 46.448 18.735 1.00 28.25 105 ARG B N 1
ATOM 1704 C CA . ARG B 1 105 ? 5.926 47.432 18.178 1.00 26.63 105 ARG B CA 1
ATOM 1705 C C . ARG B 1 105 ? 4.530 47.026 18.616 1.00 24.80 105 ARG B C 1
ATOM 1706 O O . ARG B 1 105 ? 4.293 45.870 18.985 1.00 23.04 105 ARG B O 1
ATOM 1714 N N . TRP B 1 106 ? 3.599 47.964 18.577 1.00 21.03 106 TRP B N 1
ATOM 1715 C CA . TRP B 1 106 ? 2.264 47.652 19.048 1.00 20.53 106 TRP B CA 1
ATOM 1716 C C . TRP B 1 106 ? 1.201 48.469 18.347 1.00 20.59 106 TRP B C 1
ATOM 1717 O O . TRP B 1 106 ? 1.389 49.648 18.055 1.00 22.46 106 TRP B O 1
ATOM 1728 N N . LEU B 1 107 ? 0.076 47.822 18.089 1.00 19.60 107 LEU B N 1
ATOM 1729 C CA . LEU B 1 107 ? -1.048 48.460 17.430 1.00 19.22 107 LEU B CA 1
ATOM 1730 C C . LEU B 1 107 ? -2.275 48.352 18.322 1.00 17.63 107 LEU B C 1
ATOM 1731 O O . LEU B 1 107 ? -2.606 47.270 18.796 1.00 16.29 107 LEU B O 1
ATOM 1736 N N . ASP B 1 108 ? -2.936 49.477 18.572 1.00 17.26 108 ASP B N 1
ATOM 1737 C CA . ASP B 1 108 ? -4.153 49.454 19.368 1.00 18.63 108 ASP B CA 1
ATOM 1738 C C . ASP B 1 108 ? -5.251 49.087 18.380 1.00 19.72 108 ASP B C 1
ATOM 1739 O O . ASP B 1 108 ? -5.583 49.882 17.504 1.00 18.84 108 ASP B O 1
ATOM 1744 N N . VAL B 1 109 ? -5.809 47.888 18.509 1.00 20.33 109 VAL B N 1
ATOM 1745 C CA . VAL B 1 109 ? -6.857 47.455 17.589 1.00 23.45 109 VAL B CA 1
ATOM 1746 C C . VAL B 1 109 ? -8.237 48.044 17.894 1.00 24.11 109 VAL B C 1
ATOM 1747 O O . VAL B 1 109 ? -9.113 48.034 17.035 1.00 23.88 109 VAL B O 1
ATOM 1751 N N . LYS B 1 110 ? -8.426 48.560 19.106 1.00 24.79 110 LYS B N 1
ATOM 1752 C CA . LYS B 1 110 ? -9.709 49.149 19.500 1.00 26.46 110 LYS B CA 1
ATOM 1753 C C . LYS B 1 110 ? -9.819 50.592 19.020 1.00 25.09 110 LYS B C 1
ATOM 1754 O O . LYS B 1 110 ? -10.773 50.961 18.338 1.00 25.53 110 LYS B O 1
ATOM 1760 N N . GLY B 1 111 ? -8.839 51.406 19.391 1.00 23.13 111 GLY B N 1
ATOM 1761 C CA . GLY B 1 111 ? -8.839 52.795 18.974 1.00 20.54 111 GLY B CA 1
ATOM 1762 C C . GLY B 1 111 ? -9.970 53.623 19.556 1.00 20.69 111 GLY B C 1
ATOM 1763 O O . GLY B 1 111 ? -10.729 53.162 20.414 1.00 21.54 111 GLY B O 1
ATOM 1764 N N . THR B 1 112 ? -10.081 54.853 19.064 1.00 20.42 112 THR B N 1
ATOM 1765 C CA . THR B 1 112 ? -11.087 55.801 19.513 1.00 19.85 112 THR B CA 1
ATOM 1766 C C . THR B 1 112 ? -12.041 56.187 18.390 1.00 21.08 112 THR B C 1
ATOM 1767 O O . THR B 1 112 ? -11.611 56.520 17.287 1.00 20.84 112 THR B O 1
ATOM 1771 N N . THR B 1 113 ? -13.336 56.144 18.682 1.00 21.10 113 THR B N 1
ATOM 1772 C CA . THR B 1 113 ? -14.347 56.505 17.700 1.00 23.67 113 THR B CA 1
ATOM 1773 C C . THR B 1 113 ? -14.694 57.974 17.880 1.00 23.95 113 THR B C 1
ATOM 1774 O O . THR B 1 113 ? -15.093 58.406 18.964 1.00 23.81 113 THR B O 1
ATOM 1778 N N . VAL B 1 114 ? -14.517 58.737 16.809 1.00 24.79 114 VAL B N 1
ATOM 1779 C CA . VAL B 1 114 ? -14.789 60.163 16.820 1.00 25.81 114 VAL B CA 1
ATOM 1780 C C . VAL B 1 114 ? -16.111 60.478 16.135 1.00 29.15 114 VAL B C 1
ATOM 1781 O O . VAL B 1 114 ? -16.366 60.028 15.015 1.00 26.83 114 VAL B O 1
ATOM 1785 N N . THR B 1 115 ? -16.950 61.243 16.823 1.00 30.16 115 THR B N 1
ATOM 1786 C CA . THR B 1 115 ? -18.230 61.659 16.273 1.00 34.04 115 THR B CA 1
ATOM 1787 C C . THR B 1 115 ? -18.196 63.176 16.193 1.00 36.18 115 THR B C 1
ATOM 1788 O O . THR B 1 115 ? -17.977 63.853 17.199 1.00 35.06 115 THR B O 1
ATOM 1792 N N . VAL B 1 116 ? -18.386 63.702 14.988 1.00 39.16 116 VAL B N 1
ATOM 1793 C CA . VAL B 1 116 ? -18.387 65.141 14.771 1.00 42.06 116 VAL B CA 1
ATOM 1794 C C . VAL B 1 116 ? -19.820 65.581 14.516 1.00 45.21 116 VAL B C 1
ATOM 1795 O O . VAL B 1 116 ? -20.433 65.182 13.527 1.00 45.49 116 VAL B O 1
ATOM 1799 N N . THR B 1 117 ? -20.353 66.393 15.422 1.00 49.05 117 THR B N 1
ATOM 1800 C CA . THR B 1 117 ? -21.719 66.880 15.304 1.00 53.38 117 THR B CA 1
ATOM 1801 C C . THR B 1 117 ? -21.745 68.269 14.683 1.00 55.37 117 THR B C 1
ATOM 1802 O O . THR B 1 117 ? -20.745 68.986 14.697 1.00 55.57 117 THR B O 1
ATOM 1806 N N . THR B 1 118 ? -22.899 68.641 14.140 1.00 58.06 118 THR B N 1
ATOM 1807 C CA . THR B 1 118 ? -23.066 69.945 13.513 1.00 60.16 118 THR B CA 1
ATOM 1808 C C . THR B 1 118 ? -24.446 70.518 13.829 1.00 61.16 118 THR B C 1
ATOM 1809 O O . THR B 1 118 ? -25.245 69.807 14.478 1.00 62.14 118 THR B O 1
ATOM 1813 N N . THR C 1 1 ? 26.601 73.145 37.212 1.00 41.73 1 THR C N 1
ATOM 1814 C CA . THR C 1 1 ? 25.397 72.546 37.857 1.00 40.93 1 THR C CA 1
ATOM 1815 C C . THR C 1 1 ? 24.099 73.206 37.383 1.00 38.59 1 THR C C 1
ATOM 1816 O O . THR C 1 1 ? 23.323 73.717 38.191 1.00 38.51 1 THR C O 1
ATOM 1820 N N . TRP C 1 2 ? 23.868 73.192 36.073 1.00 36.47 2 TRP C N 1
ATOM 1821 C CA . TRP C 1 2 ? 22.658 73.781 35.504 1.00 33.73 2 TRP C CA 1
ATOM 1822 C C . TRP C 1 2 ? 21.566 72.723 35.415 1.00 31.94 2 TRP C C 1
ATOM 1823 O O . TRP C 1 2 ? 21.843 71.555 35.139 1.00 28.78 2 TRP C O 1
ATOM 1834 N N . GLY C 1 3 ? 20.323 73.124 35.646 1.00 28.54 3 GLY C N 1
ATOM 1835 C CA . GLY C 1 3 ? 19.251 72.152 35.563 1.00 26.51 3 GLY C CA 1
ATOM 1836 C C . GLY C 1 3 ? 17.879 72.701 35.881 1.00 24.53 3 GLY C C 1
ATOM 1837 O O . GLY C 1 3 ? 17.746 73.763 36.487 1.00 24.10 3 GLY C O 1
ATOM 1838 N N . VAL C 1 4 ? 16.861 71.966 35.446 1.00 23.52 4 VAL C N 1
ATOM 1839 C CA . VAL C 1 4 ? 15.468 72.320 35.674 1.00 20.84 4 VAL C CA 1
ATOM 1840 C C . VAL C 1 4 ? 14.735 71.032 36.017 1.00 20.50 4 VAL C C 1
ATOM 1841 O O . VAL C 1 4 ? 15.025 69.971 35.452 1.00 20.75 4 VAL C O 1
ATOM 1845 N N . SER C 1 5 ? 13.802 71.113 36.957 1.00 19.77 5 SER C N 1
ATOM 1846 C CA . SER C 1 5 ? 13.041 69.937 37.330 1.00 17.98 5 SER C CA 1
ATOM 1847 C C . SER C 1 5 ? 11.553 70.231 37.435 1.00 18.03 5 SER C C 1
ATOM 1848 O O . SER C 1 5 ? 11.121 71.005 38.288 1.00 16.67 5 SER C O 1
ATOM 1851 N N . SER C 1 6 ? 10.790 69.604 36.545 1.00 18.03 6 SER C N 1
ATOM 1852 C CA . SER C 1 6 ? 9.337 69.714 36.493 1.00 18.99 6 SER C CA 1
ATOM 1853 C C . SER C 1 6 ? 8.829 68.297 36.260 1.00 18.75 6 SER C C 1
ATOM 1854 O O . SER C 1 6 ? 9.570 67.443 35.768 1.00 18.00 6 SER C O 1
ATOM 1857 N N . PRO C 1 7 ? 7.563 68.022 36.611 1.00 18.62 7 PRO C N 1
ATOM 1858 C CA . PRO C 1 7 ? 6.976 66.688 36.429 1.00 18.05 7 PRO C CA 1
ATOM 1859 C C . PRO C 1 7 ? 6.973 66.281 34.953 1.00 18.19 7 PRO C C 1
ATOM 1860 O O . PRO C 1 7 ? 6.935 67.135 34.071 1.00 18.44 7 PRO C O 1
ATOM 1864 N N . LYS C 1 8 ? 7.006 64.979 34.684 1.00 17.48 8 LYS C N 1
ATOM 1865 C CA . LYS C 1 8 ? 6.995 64.498 33.306 1.00 19.54 8 LYS C CA 1
ATOM 1866 C C . LYS C 1 8 ? 5.600 64.689 32.733 1.00 18.89 8 LYS C C 1
ATOM 1867 O O . LYS C 1 8 ? 5.433 65.067 31.575 1.00 18.85 8 LYS C O 1
ATOM 1873 N N . ASN C 1 9 ? 4.601 64.402 33.559 1.00 17.64 9 ASN C N 1
ATOM 1874 C CA . ASN C 1 9 ? 3.209 64.509 33.144 1.00 19.76 9 ASN C CA 1
ATOM 1875 C C . ASN C 1 9 ? 2.323 65.108 34.218 1.00 18.89 9 ASN C C 1
ATOM 1876 O O . ASN C 1 9 ? 2.499 64.836 35.405 1.00 20.30 9 ASN C O 1
ATOM 1881 N N . VAL C 1 10 ? 1.364 65.915 33.787 1.00 18.59 10 VAL C N 1
ATOM 1882 C CA . VAL C 1 10 ? 0.381 66.489 34.693 1.00 19.48 10 VAL C CA 1
ATOM 1883 C C . VAL C 1 10 ? -0.929 66.401 33.923 1.00 18.43 10 VAL C C 1
ATOM 1884 O O . VAL C 1 10 ? -0.940 66.463 32.696 1.00 17.34 10 VAL C O 1
ATOM 1888 N N . GLN C 1 11 ? -2.026 66.220 34.642 1.00 19.30 11 GLN C N 1
ATOM 1889 C CA . GLN C 1 11 ? -3.328 66.129 34.013 1.00 21.20 11 GLN C CA 1
ATOM 1890 C C . GLN C 1 11 ? -4.246 67.140 34.667 1.00 20.51 11 GLN C C 1
ATOM 1891 O O . GLN C 1 11 ? -4.144 67.393 35.863 1.00 19.57 11 GLN C O 1
ATOM 1897 N N . GLY C 1 12 ? -5.145 67.717 33.882 1.00 20.42 12 GLY C N 1
ATOM 1898 C CA . GLY C 1 12 ? -6.066 68.692 34.434 1.00 19.28 12 GLY C CA 1
ATOM 1899 C C . GLY C 1 12 ? -7.420 68.588 33.768 1.00 20.86 12 GLY C C 1
ATOM 1900 O O . GLY C 1 12 ? -7.554 67.928 32.737 1.00 19.37 12 GLY C O 1
ATOM 1901 N N . LEU C 1 13 ? -8.423 69.228 34.364 1.00 21.09 13 LEU C N 1
ATOM 1902 C CA . LEU C 1 13 ? -9.777 69.224 33.821 1.00 21.94 13 LEU C CA 1
ATOM 1903 C C . LEU C 1 13 ? -10.021 70.481 33.008 1.00 19.60 13 LEU C C 1
ATOM 1904 O O . LEU C 1 13 ? -9.586 71.564 33.384 1.00 17.83 13 LEU C O 1
ATOM 1909 N N . SER C 1 14 ? -10.724 70.336 31.892 1.00 19.50 14 SER C N 1
ATOM 1910 C CA . SER C 1 14 ? -11.039 71.478 31.048 1.00 22.61 14 SER C CA 1
ATOM 1911 C C . SER C 1 14 ? -11.806 72.498 31.891 1.00 21.63 14 SER C C 1
ATOM 1912 O O . SER C 1 14 ? -12.671 72.127 32.690 1.00 20.61 14 SER C O 1
ATOM 1915 N N . GLY C 1 15 ? -11.471 73.775 31.735 1.00 22.19 15 GLY C N 1
ATOM 1916 C CA . GLY C 1 15 ? -12.152 74.811 32.491 1.00 21.60 15 GLY C CA 1
ATOM 1917 C C . GLY C 1 15 ? -11.579 75.097 33.868 1.00 22.45 15 GLY C C 1
ATOM 1918 O O . GLY C 1 15 ? -12.013 76.038 34.533 1.00 22.57 15 GLY C O 1
ATOM 1919 N N . SER C 1 16 ? -10.619 74.291 34.313 1.00 21.43 16 SER C N 1
ATOM 1920 C CA . SER C 1 16 ? -10.016 74.504 35.626 1.00 22.13 16 SER C CA 1
ATOM 1921 C C . SER C 1 16 ? -8.627 75.107 35.485 1.00 19.85 16 SER C C 1
ATOM 1922 O O . SER C 1 16 ? -8.253 75.601 34.425 1.00 18.88 16 SER C O 1
ATOM 1925 N N . CYS C 1 17 ? -7.866 75.084 36.565 1.00 20.03 17 CYS C N 1
ATOM 1926 C CA . CYS C 1 17 ? -6.521 75.630 36.503 1.00 22.36 17 CYS C CA 1
ATOM 1927 C C . CYS C 1 17 ? -5.558 74.541 36.920 1.00 21.86 17 CYS C C 1
ATOM 1928 O O . CYS C 1 17 ? -5.950 73.545 37.538 1.00 21.56 17 CYS C O 1
ATOM 1931 N N . LEU C 1 18 ? -4.295 74.723 36.566 1.00 19.50 18 LEU C N 1
ATOM 1932 C CA . LEU C 1 18 ? -3.286 73.734 36.873 1.00 19.69 18 LEU C CA 1
ATOM 1933 C C . LEU C 1 18 ? -1.982 74.432 37.211 1.00 17.24 18 LEU C C 1
ATOM 1934 O O . LEU C 1 18 ? -1.606 75.398 36.554 1.00 15.43 18 LEU C O 1
ATOM 1939 N N . LEU C 1 19 ? -1.306 73.958 38.247 1.00 17.31 19 LEU C N 1
ATOM 1940 C CA . LEU C 1 19 ? -0.017 74.531 38.602 1.00 17.38 19 LEU C CA 1
ATOM 1941 C C . LEU C 1 19 ? 1.038 73.492 38.250 1.00 17.01 19 LEU C C 1
ATOM 1942 O O . LEU C 1 19 ? 0.937 72.336 38.662 1.00 17.31 19 LEU C O 1
ATOM 1947 N N . ILE C 1 20 ? 2.033 73.883 37.463 1.00 16.21 20 ILE C N 1
ATOM 1948 C CA . ILE C 1 20 ? 3.109 72.964 37.116 1.00 14.55 20 ILE C CA 1
ATOM 1949 C C . ILE C 1 20 ? 4.270 73.325 38.033 1.00 14.21 20 ILE C C 1
ATOM 1950 O O . ILE C 1 20 ? 4.879 74.376 37.866 1.00 13.51 20 ILE C O 1
ATOM 1955 N N . PRO C 1 21 ? 4.573 72.474 39.030 1.00 16.46 21 PRO C N 1
ATOM 1956 C CA . PRO C 1 21 ? 5.686 72.782 39.935 1.00 15.86 21 PRO C CA 1
ATOM 1957 C C . PRO C 1 21 ? 6.989 72.777 39.149 1.00 15.37 21 PRO C C 1
ATOM 1958 O O . PRO C 1 21 ? 7.154 71.996 38.213 1.00 13.99 21 PRO C O 1
ATOM 1962 N N . CYS C 1 22 ? 7.913 73.653 39.525 1.00 16.49 22 CYS C N 1
ATOM 1963 C CA . CYS C 1 22 ? 9.166 73.756 38.799 1.00 15.65 22 CYS C CA 1
ATOM 1964 C C . CYS C 1 22 ? 10.242 74.374 39.671 1.00 17.29 22 CYS C C 1
ATOM 1965 O O . CYS C 1 22 ? 9.975 75.314 40.418 1.00 14.78 22 CYS C O 1
ATOM 1968 N N . ILE C 1 23 ? 11.446 73.821 39.581 1.00 17.12 23 ILE C N 1
ATOM 1969 C CA . ILE C 1 23 ? 12.601 74.331 40.306 1.00 18.36 23 ILE C CA 1
ATOM 1970 C C . ILE C 1 23 ? 13.765 74.298 39.325 1.00 20.26 23 ILE C C 1
ATOM 1971 O O . ILE C 1 23 ? 13.740 73.547 38.352 1.00 19.56 23 ILE C O 1
ATOM 1976 N N . PHE C 1 24 ? 14.774 75.130 39.554 1.00 19.98 24 PHE C N 1
ATOM 1977 C CA . PHE C 1 24 ? 15.929 75.140 38.670 1.00 21.40 24 PHE C CA 1
ATOM 1978 C C . PHE C 1 24 ? 17.175 75.499 39.456 1.00 23.03 24 PHE C C 1
ATOM 1979 O O . PHE C 1 24 ? 17.096 75.957 40.594 1.00 21.17 24 PHE C O 1
ATOM 1987 N N . SER C 1 25 ? 18.332 75.261 38.857 1.00 25.01 25 SER C N 1
ATOM 1988 C CA . SER C 1 25 ? 19.579 75.575 39.528 1.00 27.64 25 SER C CA 1
ATOM 1989 C C . SER C 1 25 ? 20.644 75.915 38.510 1.00 27.80 25 SER C C 1
ATOM 1990 O O . SER C 1 25 ? 20.547 75.555 37.336 1.00 25.99 25 SER C O 1
ATOM 1993 N N . TYR C 1 26 ? 21.652 76.636 38.977 1.00 29.61 26 TYR C N 1
ATOM 1994 C CA . TYR C 1 26 ? 22.774 77.039 38.148 1.00 32.48 26 TYR C CA 1
ATOM 1995 C C . TYR C 1 26 ? 23.940 77.269 39.101 1.00 34.36 26 TYR C C 1
ATOM 1996 O O . TYR C 1 26 ? 23.741 77.406 40.309 1.00 31.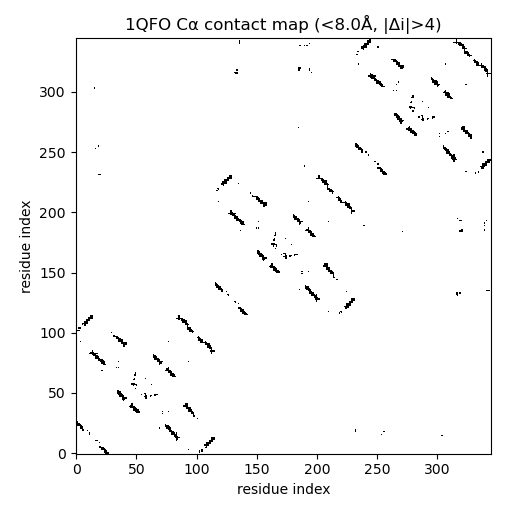72 26 TYR C O 1
ATOM 2005 N N . PRO C 1 27 ? 25.171 77.290 38.574 1.00 37.42 27 PRO C N 1
ATOM 2006 C CA . PRO C 1 27 ? 26.372 77.503 39.386 1.00 40.94 27 PRO C CA 1
ATOM 2007 C C . PRO C 1 27 ? 26.281 78.776 40.223 1.00 43.53 27 PRO C C 1
ATOM 2008 O O . PRO C 1 27 ? 25.901 79.834 39.722 1.00 43.03 27 PRO C O 1
ATOM 2012 N N . ALA C 1 28 ? 26.637 78.663 41.499 1.00 48.86 28 ALA C N 1
ATOM 2013 C CA . ALA C 1 28 ? 26.598 79.798 42.414 1.00 52.76 28 ALA C CA 1
ATOM 2014 C C . ALA C 1 28 ? 27.625 80.869 42.051 1.00 55.30 28 ALA C C 1
ATOM 2015 O O . ALA C 1 28 ? 27.478 82.027 42.439 1.00 55.84 28 ALA C O 1
ATOM 2017 N N . ASP C 1 29 ? 28.661 80.485 41.309 1.00 58.44 29 ASP C N 1
ATOM 2018 C CA . ASP C 1 29 ? 29.701 81.431 40.907 1.00 61.84 29 ASP C CA 1
ATOM 2019 C C . ASP C 1 29 ? 29.271 82.301 39.731 1.00 64.59 29 ASP C C 1
ATOM 2020 O O . ASP C 1 29 ? 30.074 83.063 39.192 1.00 66.27 29 ASP C O 1
ATOM 2025 N N . VAL C 1 30 ? 28.011 82.173 39.328 1.00 66.06 30 VAL C N 1
ATOM 2026 C CA . VAL C 1 30 ? 27.475 82.960 38.220 1.00 66.69 30 VAL C CA 1
ATOM 2027 C C . VAL C 1 30 ? 26.735 84.180 38.771 1.00 68.58 30 VAL C C 1
ATOM 2028 O O . VAL C 1 30 ? 25.938 84.063 39.707 1.00 68.43 30 VAL C O 1
ATOM 2032 N N . PRO C 1 31 ? 26.986 85.367 38.191 1.00 71.56 31 PRO C N 1
ATOM 2033 C CA . PRO C 1 31 ? 26.347 86.614 38.620 1.00 74.62 31 PRO C CA 1
ATOM 2034 C C . PRO C 1 31 ? 24.878 86.707 38.225 1.00 77.78 31 PRO C C 1
ATOM 2035 O O . PRO C 1 31 ? 24.135 87.533 38.758 1.00 77.55 31 PRO C O 1
ATOM 2039 N N . GLY C 1 35 ? 19.572 90.502 36.814 1.00 73.12 35 GLY C N 1
ATOM 2040 C CA . GLY C 1 35 ? 18.260 89.885 36.863 1.00 61.72 35 GLY C CA 1
ATOM 2041 C C . GLY C 1 35 ? 18.166 88.634 36.011 1.00 52.97 35 GLY C C 1
ATOM 2042 O O . GLY C 1 35 ? 18.953 88.438 35.086 1.00 55.22 35 GLY C O 1
ATOM 2043 N N . ILE C 1 36 ? 17.195 87.783 36.325 1.00 43.13 36 ILE C N 1
ATOM 2044 C CA . ILE C 1 36 ? 17.000 86.543 35.587 1.00 36.07 36 ILE C CA 1
ATOM 2045 C C . ILE C 1 36 ? 15.686 86.576 34.819 1.00 34.48 36 ILE C C 1
ATOM 2046 O O . ILE C 1 36 ? 14.627 86.839 35.390 1.00 34.83 36 ILE C O 1
ATOM 2051 N N . THR C 1 37 ? 15.763 86.311 33.519 1.00 31.07 37 THR C N 1
ATOM 2052 C CA . THR C 1 37 ? 14.582 86.305 32.670 1.00 29.10 37 THR C CA 1
ATOM 2053 C C . THR C 1 37 ? 13.991 84.896 32.631 1.00 27.31 37 THR C C 1
ATOM 2054 O O . THR C 1 37 ? 14.694 83.926 32.352 1.00 25.90 37 THR C O 1
ATOM 2058 N N . ALA C 1 38 ? 12.698 84.797 32.923 1.00 24.24 38 ALA C N 1
ATOM 2059 C CA . ALA C 1 38 ? 11.998 83.516 32.934 1.00 21.72 38 ALA C CA 1
ATOM 2060 C C . ALA C 1 38 ? 11.103 83.410 31.703 1.00 19.23 38 ALA C C 1
ATOM 2061 O O . ALA C 1 38 ? 10.375 84.344 31.380 1.00 17.76 38 ALA C O 1
ATOM 2063 N N . ILE C 1 39 ? 11.172 82.273 31.015 1.00 18.87 39 ILE C N 1
ATOM 2064 C CA . ILE C 1 39 ? 10.365 82.054 29.820 1.00 18.13 39 ILE C CA 1
ATOM 2065 C C . ILE C 1 39 ? 9.818 80.634 29.794 1.00 16.97 39 ILE C C 1
ATOM 2066 O O . ILE C 1 39 ? 10.556 79.684 30.025 1.00 16.73 39 ILE C O 1
ATOM 2071 N N . TRP C 1 40 ? 8.519 80.501 29.540 1.00 16.14 40 TRP C N 1
ATOM 2072 C CA . TRP C 1 40 ? 7.891 79.188 29.419 1.00 14.20 40 TRP C CA 1
ATOM 2073 C C . TRP C 1 40 ? 7.413 79.066 27.976 1.00 13.98 40 TRP C C 1
ATOM 2074 O O . TRP C 1 40 ? 6.761 79.966 27.453 1.00 14.66 40 TRP C O 1
ATOM 2085 N N . TYR C 1 41 ? 7.755 77.957 27.332 1.00 14.92 41 TYR C N 1
ATOM 2086 C CA . TYR C 1 41 ? 7.349 77.723 25.954 1.00 16.05 41 TYR C CA 1
ATOM 2087 C C . TYR C 1 41 ? 6.325 76.609 25.880 1.00 16.20 41 TYR C C 1
ATOM 2088 O O . TYR C 1 41 ? 6.246 75.761 26.766 1.00 14.32 41 TYR C O 1
ATOM 2097 N N . TYR C 1 42 ? 5.550 76.621 24.804 1.00 15.56 42 TYR C N 1
ATOM 2098 C CA . TYR C 1 42 ? 4.561 75.586 24.540 1.00 17.33 42 TYR C CA 1
ATOM 2099 C C . TYR C 1 42 ? 4.949 74.994 23.181 1.00 20.51 42 TYR C C 1
ATOM 2100 O O . TYR C 1 42 ? 5.196 75.742 22.233 1.00 20.94 42 TYR C O 1
ATOM 2109 N N . ASP C 1 43 ? 5.029 73.667 23.093 1.00 20.92 43 ASP C N 1
ATOM 2110 C CA . ASP C 1 43 ? 5.366 73.000 21.833 1.00 23.50 43 ASP C CA 1
ATOM 2111 C C . ASP C 1 43 ? 6.654 73.586 21.248 1.00 25.10 43 ASP C C 1
ATOM 2112 O O . ASP C 1 43 ? 6.682 74.028 20.099 1.00 26.43 43 ASP C O 1
ATOM 2117 N N . TYR C 1 44 ? 7.718 73.579 22.044 1.00 26.41 44 TYR C N 1
ATOM 2118 C CA . TYR C 1 44 ? 8.999 74.132 21.620 1.00 29.50 44 TYR C CA 1
ATOM 2119 C C . TYR C 1 44 ? 9.510 73.518 20.318 1.00 31.21 44 TYR C C 1
ATOM 2120 O O . TYR C 1 44 ? 10.083 74.212 19.477 1.00 30.99 44 TYR C O 1
ATOM 2129 N N . SER C 1 45 ? 9.296 72.218 20.158 1.00 33.55 45 SER C N 1
ATOM 2130 C CA . SER C 1 45 ? 9.726 71.502 18.962 1.00 36.75 45 SER C CA 1
ATOM 2131 C C . SER C 1 45 ? 8.836 71.815 17.762 1.00 37.63 45 SER C C 1
ATOM 2132 O O . SER C 1 45 ? 9.239 71.624 16.613 1.00 39.25 45 SER C O 1
ATOM 2135 N N . GLY C 1 46 ? 7.628 72.301 18.032 1.00 36.48 46 GLY C N 1
ATOM 2136 C CA . GLY C 1 46 ? 6.703 72.619 16.958 1.00 35.25 46 GLY C CA 1
ATOM 2137 C C . GLY C 1 46 ? 6.455 74.103 16.754 1.00 34.31 46 GLY C C 1
ATOM 2138 O O . GLY C 1 46 ? 7.281 74.803 16.175 1.00 34.89 46 GLY C O 1
ATOM 2139 N N . LYS C 1 47 ? 5.313 74.583 17.235 1.00 34.18 47 LYS C N 1
ATOM 2140 C CA . LYS C 1 47 ? 4.939 75.987 17.096 1.00 34.31 47 LYS C CA 1
ATOM 2141 C C . LYS C 1 47 ? 5.763 76.940 17.964 1.00 32.93 47 LYS C C 1
ATOM 2142 O O . LYS C 1 47 ? 5.858 78.131 17.669 1.00 33.77 47 LYS C O 1
ATOM 2144 N N . ARG C 1 48 ? 6.352 76.413 19.033 1.00 31.84 48 ARG C N 1
ATOM 2145 C CA . ARG C 1 48 ? 7.162 77.206 19.953 1.00 30.42 48 ARG C CA 1
ATOM 2146 C C . ARG C 1 48 ? 6.497 78.531 20.315 1.00 29.86 48 ARG C C 1
ATOM 2147 O O . ARG C 1 48 ? 6.992 79.607 19.981 1.00 31.43 48 ARG C O 1
ATOM 2155 N N . GLN C 1 49 ? 5.371 78.448 21.008 1.00 27.12 49 GLN C N 1
ATOM 2156 C CA . GLN C 1 49 ? 4.654 79.641 21.416 1.00 25.34 49 GLN C CA 1
ATOM 2157 C C . GLN C 1 49 ? 5.087 80.049 22.820 1.00 23.06 49 GLN C C 1
ATOM 2158 O O . GLN C 1 49 ? 5.401 79.202 23.655 1.00 23.66 49 GLN C O 1
ATOM 2164 N N . VAL C 1 50 ? 5.117 81.351 23.067 1.00 20.90 50 VAL C N 1
ATOM 2165 C CA . VAL C 1 50 ? 5.512 81.875 24.367 1.00 19.40 50 VAL C CA 1
ATOM 2166 C C . VAL C 1 50 ? 4.310 81.918 25.294 1.00 18.43 50 VAL C C 1
ATOM 2167 O O . VAL C 1 50 ? 3.287 82.527 24.981 1.00 19.17 50 VAL C O 1
ATOM 2171 N N . VAL C 1 51 ? 4.447 81.260 26.438 1.00 18.46 51 VAL C N 1
ATOM 2172 C CA . VAL C 1 51 ? 3.384 81.181 27.429 1.00 16.49 51 VAL C CA 1
ATOM 2173 C C . VAL C 1 51 ? 3.565 82.286 28.460 1.00 15.99 51 VAL C C 1
ATOM 2174 O O . VAL C 1 51 ? 2.619 82.990 28.817 1.00 14.85 51 VAL C O 1
ATOM 2178 N N . ILE C 1 52 ? 4.801 82.420 28.925 1.00 15.55 52 ILE C N 1
ATOM 2179 C CA . ILE C 1 52 ? 5.183 83.419 29.913 1.00 18.36 52 ILE C CA 1
ATOM 2180 C C . ILE C 1 52 ? 6.521 84.006 29.476 1.00 18.55 52 ILE C C 1
ATOM 2181 O O . ILE C 1 52 ? 7.350 83.302 28.900 1.00 18.47 52 ILE C O 1
ATOM 2186 N N . HIS C 1 53 ? 6.711 85.300 29.715 1.00 17.73 53 HIS C N 1
ATOM 2187 C CA . HIS C 1 53 ? 7.981 85.951 29.41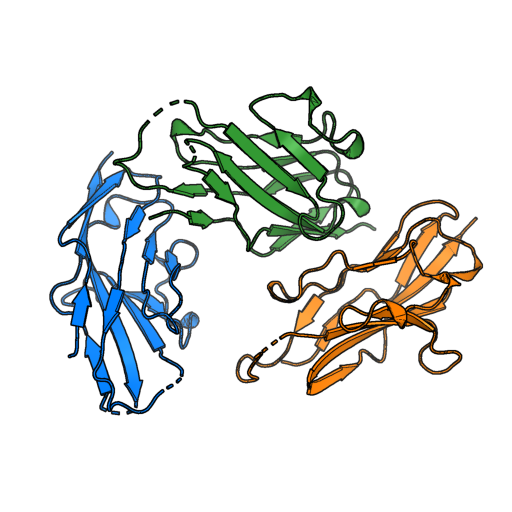1 1.00 20.10 53 HIS C CA 1
ATOM 2188 C C . HIS C 1 53 ? 8.124 87.114 30.384 1.00 20.38 53 HIS C C 1
ATOM 2189 O O . HIS C 1 53 ? 7.503 88.162 30.211 1.00 22.75 53 HIS C O 1
ATOM 2196 N N . SER C 1 54 ? 8.935 86.898 31.417 1.00 21.70 54 SER C N 1
ATOM 2197 C CA . SER C 1 54 ? 9.176 87.881 32.471 1.00 25.47 54 SER C CA 1
ATOM 2198 C C . SER C 1 54 ? 9.780 89.196 32.005 1.00 24.94 54 SER C C 1
ATOM 2199 O O . SER C 1 54 ? 9.560 90.230 32.629 1.00 27.98 54 SER C O 1
ATOM 2202 N N . GLY C 1 55 ? 10.551 89.149 30.926 1.00 26.32 55 GLY C N 1
ATOM 2203 C CA . GLY C 1 55 ? 11.182 90.355 30.420 1.00 26.09 55 GLY C CA 1
ATOM 2204 C C . GLY C 1 55 ? 10.248 91.272 29.656 1.00 26.18 55 GLY C C 1
ATOM 2205 O O . GLY C 1 55 ? 10.269 92.487 29.847 1.00 27.51 55 GLY C O 1
ATOM 2206 N N . ASP C 1 56 ? 9.417 90.697 28.796 1.00 23.90 56 ASP C N 1
ATOM 2207 C CA . ASP C 1 56 ? 8.497 91.493 27.996 1.00 23.14 56 ASP C CA 1
ATOM 2208 C C . ASP C 1 56 ? 7.221 90.715 27.685 1.00 22.28 56 ASP C C 1
ATOM 2209 O O . ASP C 1 56 ? 7.222 89.827 26.837 1.00 22.71 56 ASP C O 1
ATOM 2214 N N . PRO C 1 57 ? 6.119 91.036 28.384 1.00 22.15 57 PRO C N 1
ATOM 2215 C CA . PRO C 1 57 ? 4.802 90.407 28.229 1.00 21.99 57 PRO C CA 1
ATOM 2216 C C . PRO C 1 57 ? 4.210 90.510 26.825 1.00 22.60 57 PRO C C 1
ATOM 2217 O O . PRO C 1 57 ? 3.299 89.756 26.476 1.00 21.17 57 PRO C O 1
ATOM 2221 N N . LYS C 1 58 ? 4.714 91.450 26.025 1.00 21.33 58 LYS C N 1
ATOM 2222 C CA . LYS C 1 58 ? 4.225 91.613 24.661 1.00 22.34 58 LYS C CA 1
ATOM 2223 C C . LYS C 1 58 ? 4.599 90.390 23.829 1.00 22.15 58 LYS C C 1
ATOM 2224 O O . LYS C 1 58 ? 3.989 90.121 22.796 1.00 22.74 58 LYS C O 1
ATOM 2230 N N . LEU C 1 59 ? 5.601 89.648 24.287 1.00 20.87 59 LEU C N 1
ATOM 2231 C CA . LEU C 1 59 ? 6.057 88.462 23.568 1.00 21.59 59 LEU C CA 1
ATOM 2232 C C . LEU C 1 59 ? 5.164 87.236 23.755 1.00 23.48 59 LEU C C 1
ATOM 2233 O O . LEU C 1 59 ? 5.260 86.267 22.995 1.00 23.81 59 LEU C O 1
ATOM 2238 N N . VAL C 1 60 ? 4.300 87.276 24.760 1.00 21.84 60 VAL C N 1
ATOM 2239 C CA . VAL C 1 60 ? 3.396 86.161 25.025 1.00 22.24 60 VAL C CA 1
ATOM 2240 C C . VAL C 1 60 ? 2.416 85.955 23.871 1.00 23.19 60 VAL C C 1
ATOM 2241 O O . VAL C 1 60 ? 1.862 86.916 23.330 1.00 22.06 60 VAL C O 1
ATOM 2245 N N . ASP C 1 61 ? 2.208 84.696 23.497 1.00 22.97 61 ASP C N 1
ATOM 2246 C CA . ASP C 1 61 ? 1.290 84.364 22.414 1.00 24.50 61 ASP C CA 1
ATOM 2247 C C . ASP C 1 61 ? -0.135 84.743 22.795 1.00 25.03 61 ASP C C 1
ATOM 2248 O O . ASP C 1 61 ? -0.525 84.627 23.956 1.00 24.04 61 ASP C O 1
ATOM 2253 N N . LYS C 1 62 ? -0.913 85.183 21.810 1.00 26.96 62 LYS C N 1
ATOM 2254 C CA . LYS C 1 62 ? -2.296 85.585 22.043 1.00 27.83 62 LYS C CA 1
ATOM 2255 C C . LYS C 1 62 ? -3.139 84.517 22.740 1.00 26.98 62 LYS C C 1
ATOM 2256 O O . LYS C 1 62 ? -3.974 84.836 23.582 1.00 26.37 62 LYS C O 1
ATOM 2262 N N . ARG C 1 63 ? -2.928 83.251 22.397 1.00 26.12 63 ARG C N 1
ATOM 2263 C CA . ARG C 1 63 ? -3.718 82.189 23.010 1.00 26.60 63 ARG C CA 1
ATOM 2264 C C . ARG C 1 63 ? -3.489 82.020 24.511 1.00 24.63 63 ARG C C 1
ATOM 2265 O O . ARG C 1 63 ? -4.343 81.473 25.210 1.00 24.29 63 ARG C O 1
ATOM 2273 N N . PHE C 1 64 ? -2.351 82.495 25.012 1.00 22.36 64 PHE C N 1
ATOM 2274 C CA . PHE C 1 64 ? -2.052 82.384 26.438 1.00 21.04 64 PHE C CA 1
ATOM 2275 C C . PHE C 1 64 ? -2.214 83.710 27.166 1.00 22.50 64 PHE C C 1
ATOM 2276 O O . PHE C 1 64 ? -2.130 83.768 28.393 1.00 21.69 64 PHE C O 1
ATOM 2284 N N . ARG C 1 65 ? -2.453 84.770 26.399 1.00 23.84 65 ARG C N 1
ATOM 2285 C CA . ARG C 1 65 ? -2.639 86.111 26.944 1.00 27.29 65 ARG C CA 1
ATOM 2286 C C . ARG C 1 65 ? -3.624 86.110 28.113 1.00 27.02 65 ARG C C 1
ATOM 2287 O O . ARG C 1 65 ? -4.806 85.810 27.938 1.00 28.03 65 ARG C O 1
ATOM 2295 N N . GLY C 1 66 ? -3.130 86.444 29.300 1.00 25.25 66 GLY C N 1
ATOM 2296 C CA . GLY C 1 66 ? -3.983 86.500 30.476 1.00 26.92 66 GLY C CA 1
ATOM 2297 C C . GLY C 1 66 ? -4.482 85.185 31.053 1.00 26.84 66 GLY C C 1
ATOM 2298 O O . GLY C 1 66 ? -5.378 85.188 31.890 1.00 28.68 66 GLY C O 1
ATOM 2299 N N . ARG C 1 67 ? -3.923 84.063 30.613 1.00 25.55 67 ARG C N 1
ATOM 2300 C CA . ARG C 1 67 ? -4.341 82.758 31.121 1.00 24.65 67 ARG C CA 1
ATOM 2301 C C . ARG C 1 67 ? -3.182 81.992 31.744 1.00 23.45 67 ARG C C 1
ATOM 2302 O O . ARG C 1 67 ? -3.326 80.830 32.114 1.00 24.91 67 ARG C O 1
ATOM 2310 N N . ALA C 1 68 ? -2.029 82.633 31.844 1.00 21.28 68 ALA C N 1
ATOM 2311 C CA . ALA C 1 68 ? -0.875 81.971 32.423 1.00 19.95 68 ALA C CA 1
ATOM 2312 C C . ALA C 1 68 ? -0.091 82.957 33.252 1.00 19.67 68 ALA C C 1
ATOM 2313 O O . ALA C 1 68 ? 0.018 84.138 32.909 1.00 20.49 68 ALA C O 1
ATOM 2315 N N . GLU C 1 69 ? 0.454 82.471 34.355 1.00 17.86 69 GLU C N 1
ATOM 2316 C CA . GLU C 1 69 ? 1.225 83.323 35.234 1.00 17.47 69 GLU C CA 1
ATOM 2317 C C . GLU C 1 69 ? 2.365 82.566 35.859 1.00 16.66 69 GLU C C 1
ATOM 2318 O O . GLU C 1 69 ? 2.252 81.374 36.136 1.00 15.52 69 GLU C O 1
ATOM 2324 N N . LEU C 1 70 ? 3.470 83.267 36.068 1.00 14.19 70 LEU C N 1
ATOM 2325 C CA . LEU C 1 70 ? 4.627 82.673 36.709 1.00 16.67 70 LEU C CA 1
ATOM 2326 C C . LEU C 1 70 ? 4.316 82.824 38.198 1.00 16.80 70 LEU C C 1
ATOM 2327 O O . LEU C 1 70 ? 4.100 83.934 38.677 1.00 19.36 70 LEU C O 1
ATOM 2332 N N . MET C 1 71 ? 4.271 81.716 38.926 1.00 17.61 71 MET C N 1
ATOM 2333 C CA . MET C 1 71 ? 3.955 81.764 40.349 1.00 21.45 71 MET C CA 1
ATOM 2334 C C . MET C 1 71 ? 5.158 81.305 41.142 1.00 22.44 71 MET C C 1
ATOM 2335 O O . MET C 1 71 ? 5.027 80.585 42.128 1.00 27.37 71 MET C O 1
ATOM 2340 N N . GLY C 1 72 ? 6.333 81.706 40.687 1.00 24.53 72 GLY C N 1
ATOM 2341 C CA . GLY C 1 72 ? 7.543 81.313 41.371 1.00 25.84 72 GLY C CA 1
ATOM 2342 C C . GLY C 1 72 ? 8.318 82.523 41.831 1.00 27.48 72 GLY C C 1
ATOM 2343 O O . GLY C 1 72 ? 7.763 83.607 42.028 1.00 27.93 72 GLY C O 1
ATOM 2344 N N . ASN C 1 73 ? 9.617 82.331 41.999 1.00 26.04 73 ASN C N 1
ATOM 2345 C CA . ASN C 1 73 ? 10.492 83.398 42.444 1.00 24.81 73 ASN C CA 1
ATOM 2346 C C . ASN C 1 73 ? 11.891 83.045 41.961 1.00 23.03 73 ASN C C 1
ATOM 2347 O O . ASN C 1 73 ? 12.488 82.081 42.434 1.00 21.69 73 ASN C O 1
ATOM 2352 N N . MET C 1 74 ? 12.407 83.823 41.016 1.00 24.06 74 MET C N 1
ATOM 2353 C CA . MET C 1 74 ? 13.726 83.558 40.457 1.00 28.19 74 MET C CA 1
ATOM 2354 C C . MET C 1 74 ? 14.818 83.501 41.519 1.00 27.07 74 MET C C 1
ATOM 2355 O O . MET C 1 74 ? 15.716 82.666 41.444 1.00 28.33 74 MET C O 1
ATOM 2360 N N . ASP C 1 75 ? 14.735 84.379 42.512 1.00 27.45 75 ASP C N 1
ATOM 2361 C CA . ASP C 1 75 ? 15.726 84.394 43.577 1.00 28.00 75 ASP C CA 1
ATOM 2362 C C . ASP C 1 75 ? 15.674 83.122 44.411 1.00 26.74 75 ASP C C 1
ATOM 2363 O O . ASP C 1 75 ? 16.673 82.725 45.006 1.00 27.48 75 ASP C O 1
ATOM 2368 N N . HIS C 1 76 ? 14.508 82.485 44.454 1.00 24.30 76 HIS C N 1
ATOM 2369 C CA . HIS C 1 76 ? 14.339 81.252 45.216 1.00 22.42 76 HIS C CA 1
ATOM 2370 C C . HIS C 1 76 ? 14.502 80.012 44.349 1.00 20.58 76 HIS C C 1
ATOM 2371 O O . HIS C 1 76 ? 14.340 78.895 44.833 1.00 20.07 76 HIS C O 1
ATOM 2378 N N . LYS C 1 77 ? 14.800 80.215 43.070 1.00 19.32 77 LYS C N 1
ATOM 2379 C CA . LYS C 1 77 ? 14.979 79.106 42.133 1.00 21.29 77 LYS C CA 1
ATOM 2380 C C . LYS C 1 77 ? 13.668 78.346 41.899 1.00 18.44 77 LYS C C 1
ATOM 2381 O O . LYS C 1 77 ? 13.682 77.143 41.650 1.00 17.33 77 LYS C O 1
ATOM 2387 N N . VAL C 1 78 ? 12.538 79.043 41.984 1.00 18.19 78 VAL C N 1
ATOM 2388 C CA . VAL C 1 78 ? 11.235 78.401 41.763 1.00 17.21 78 VAL C CA 1
ATOM 2389 C C . VAL C 1 78 ? 10.639 78.941 40.467 1.00 16.32 78 VAL C C 1
ATOM 2390 O O . VAL C 1 78 ? 10.503 80.153 40.300 1.00 18.40 78 VAL C O 1
ATOM 2394 N N . CYS C 1 79 ? 10.275 78.043 39.553 1.00 15.26 79 CYS C N 1
ATOM 2395 C CA . CYS C 1 79 ? 9.740 78.457 38.260 1.00 14.38 79 CYS C CA 1
ATOM 2396 C C . CYS C 1 79 ? 8.297 78.024 37.965 1.00 13.93 79 CYS C C 1
ATOM 2397 O O . CYS C 1 79 ? 7.905 77.934 36.800 1.00 13.85 79 CYS C O 1
ATOM 2400 N N . ASN C 1 80 ? 7.515 77.788 39.018 1.00 11.00 80 ASN C N 1
ATOM 2401 C CA . ASN C 1 80 ? 6.121 77.345 38.880 1.00 11.71 80 ASN C CA 1
ATOM 2402 C C . ASN C 1 80 ? 5.315 78.111 37.844 1.00 13.21 80 ASN C C 1
ATOM 2403 O O . ASN C 1 80 ? 5.333 79.347 37.812 1.00 11.87 80 ASN C O 1
ATOM 2408 N N . LEU C 1 81 ? 4.568 77.362 37.040 1.00 12.53 81 LEU C N 1
ATOM 2409 C CA . LEU C 1 81 ? 3.700 77.936 36.031 1.00 11.83 81 LEU C CA 1
ATOM 2410 C C . LEU C 1 81 ? 2.253 77.612 36.393 1.00 12.17 81 LEU C C 1
ATOM 2411 O O . LEU C 1 81 ? 1.929 76.459 36.702 1.00 13.01 81 LEU C O 1
ATOM 2416 N N . LEU C 1 82 ? 1.396 78.629 36.384 1.00 12.30 82 LEU C N 1
ATOM 2417 C CA . LEU C 1 82 ? -0.030 78.423 36.641 1.00 12.96 82 LEU C CA 1
ATOM 2418 C C . LEU C 1 82 ? -0.751 78.656 35.316 1.00 13.37 82 LEU C C 1
ATOM 2419 O O . LEU C 1 82 ? -0.583 79.700 34.678 1.00 14.45 82 LEU C O 1
ATOM 2424 N N . LEU C 1 83 ? -1.540 77.676 34.896 1.00 12.28 83 LEU C N 1
ATOM 2425 C CA . LEU C 1 83 ? -2.300 77.789 33.662 1.00 14.85 83 LEU C CA 1
ATOM 2426 C C . LEU C 1 83 ? -3.755 77.841 34.103 1.00 15.85 83 LEU C C 1
ATOM 2427 O O . LEU C 1 83 ? -4.195 77.000 34.881 1.00 15.61 83 LEU C O 1
ATOM 2432 N N . LYS C 1 84 ? -4.491 78.834 33.616 1.00 17.54 84 LYS C N 1
ATOM 2433 C CA . LYS C 1 84 ? -5.890 79.003 33.999 1.00 17.65 84 LYS C CA 1
ATOM 2434 C C . LYS C 1 84 ? -6.844 78.759 32.836 1.00 17.22 84 LYS C C 1
ATOM 2435 O O . LYS C 1 84 ? -6.454 78.859 31.680 1.00 15.55 84 LYS C O 1
ATOM 2441 N N . ASP C 1 85 ? -8.093 78.440 33.163 1.00 17.88 85 ASP C N 1
ATOM 2442 C CA . ASP C 1 85 ? -9.133 78.197 32.167 1.00 19.69 85 ASP C CA 1
ATOM 2443 C C . ASP C 1 85 ? -8.651 77.251 31.081 1.00 17.52 85 ASP C C 1
ATOM 2444 O O . ASP C 1 85 ? -8.711 77.563 29.894 1.00 17.85 85 ASP C O 1
ATOM 2449 N N . LEU C 1 86 ? -8.174 76.089 31.512 1.00 17.15 86 LEU C N 1
ATOM 2450 C CA . LEU C 1 86 ? -7.659 75.068 30.612 1.00 15.94 86 LEU C CA 1
ATOM 2451 C C . LEU C 1 86 ? -8.626 74.669 29.510 1.00 18.42 86 LEU C C 1
ATOM 2452 O O . LEU C 1 86 ? -9.836 74.554 29.727 1.00 18.91 86 LEU C O 1
ATOM 2457 N N . LYS C 1 87 ? -8.068 74.455 28.327 1.00 17.86 87 LYS C N 1
ATOM 2458 C CA . LYS C 1 87 ? -8.823 74.031 27.160 1.00 19.71 87 LYS C CA 1
ATOM 2459 C C . LYS C 1 87 ? -8.115 72.765 26.687 1.00 20.93 87 LYS C C 1
ATOM 2460 O O . LYS C 1 87 ? -6.909 72.614 26.889 1.00 16.42 87 LYS C O 1
ATOM 2466 N N . PRO C 1 88 ? -8.850 71.834 26.063 1.00 20.62 88 PRO C N 1
ATOM 2467 C CA . PRO C 1 88 ? -8.191 70.610 25.597 1.00 21.36 88 PRO C CA 1
ATOM 2468 C C . PRO C 1 88 ? -6.988 70.880 24.694 1.00 20.79 88 PRO C C 1
ATOM 2469 O O . PRO C 1 88 ? -6.000 70.148 24.734 1.00 19.61 88 PRO C O 1
ATOM 2473 N N . GLU C 1 89 ? -7.064 71.940 23.895 1.00 20.81 89 GLU C N 1
ATOM 2474 C CA . GLU C 1 89 ? -5.969 72.269 22.998 1.00 23.41 89 GLU C CA 1
ATOM 2475 C C . GLU C 1 89 ? -4.745 72.837 23.723 1.00 21.94 89 GLU C C 1
ATOM 2476 O O . GLU C 1 89 ? -3.747 73.175 23.086 1.00 20.72 89 GLU C O 1
ATOM 2482 N N . ASP C 1 90 ? -4.822 72.948 25.050 1.00 18.66 90 ASP C N 1
ATOM 2483 C CA . ASP C 1 90 ? -3.678 73.424 25.823 1.00 17.89 90 ASP C CA 1
ATOM 2484 C C . ASP C 1 90 ? -2.765 72.224 26.068 1.00 16.48 90 ASP C C 1
ATOM 2485 O O . ASP C 1 90 ? -1.646 72.370 26.550 1.00 19.09 90 ASP C O 1
ATOM 2490 N N . SER C 1 91 ? -3.263 71.032 25.753 1.00 16.76 91 SER C N 1
ATOM 2491 C CA . SER C 1 91 ? -2.486 69.811 25.935 1.00 15.25 91 SER C CA 1
ATOM 2492 C C . SER C 1 91 ? -1.234 69.887 25.071 1.00 15.17 91 SER C C 1
ATOM 2493 O O . SER C 1 91 ? -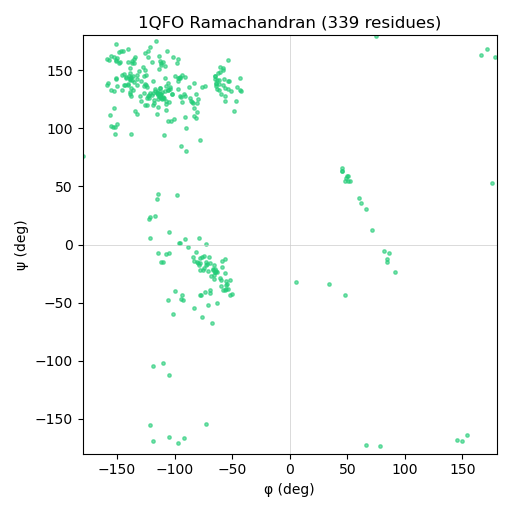1.278 70.375 23.946 1.00 17.61 91 SER C O 1
ATOM 2496 N N . GLY C 1 92 ? -0.121 69.399 25.605 1.00 15.94 92 GLY C N 1
ATOM 2497 C CA . GLY C 1 92 ? 1.131 69.429 24.874 1.00 16.64 92 GLY C CA 1
ATOM 2498 C C . GLY C 1 92 ? 2.266 69.535 25.867 1.00 17.45 92 GLY C C 1
ATOM 2499 O O . GLY C 1 92 ? 2.050 69.405 27.075 1.00 15.89 92 GLY C O 1
ATOM 2500 N N . THR C 1 93 ? 3.474 69.792 25.382 1.00 16.07 93 THR C N 1
ATOM 2501 C CA . THR C 1 93 ? 4.613 69.894 26.284 1.00 17.04 93 THR C CA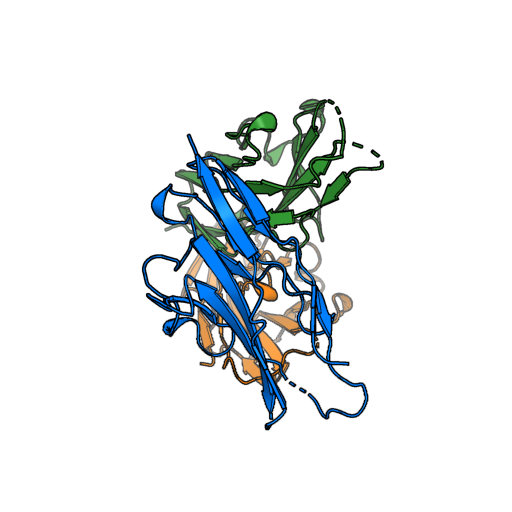 1
ATOM 2502 C C . THR C 1 93 ? 5.038 71.341 26.505 1.00 15.52 93 THR C C 1
ATOM 2503 O O . THR C 1 93 ? 5.089 72.146 25.570 1.00 18.03 93 THR C O 1
ATOM 2507 N N . TYR C 1 94 ? 5.301 71.666 27.766 1.00 14.17 94 TYR C N 1
ATOM 2508 C CA . TYR C 1 94 ? 5.730 72.999 28.159 1.00 14.62 94 TYR C CA 1
ATOM 2509 C C . TYR C 1 94 ? 7.166 72.878 28.649 1.00 14.51 94 TYR C C 1
ATOM 2510 O O . TYR C 1 94 ? 7.485 71.975 29.419 1.00 15.00 94 TYR C O 1
ATOM 2519 N N . ASN C 1 95 ? 8.020 73.794 28.203 1.00 15.97 95 ASN C N 1
ATOM 2520 C CA . ASN C 1 95 ? 9.428 73.780 28.592 1.00 17.51 95 ASN C CA 1
ATOM 2521 C C . ASN C 1 95 ? 9.828 75.128 29.169 1.00 17.17 95 ASN C C 1
ATOM 2522 O O . ASN C 1 95 ? 9.440 76.172 28.647 1.00 15.88 95 ASN C O 1
ATOM 2527 N N . PHE C 1 96 ? 10.611 75.091 30.244 1.00 15.30 96 PHE C N 1
ATOM 2528 C CA . PHE C 1 96 ? 11.086 76.297 30.906 1.00 16.51 96 PHE C CA 1
ATOM 2529 C C . PHE C 1 96 ? 12.498 76.647 30.442 1.00 18.67 96 PHE C C 1
ATOM 2530 O O . PHE C 1 96 ? 13.328 75.768 30.209 1.00 17.24 96 PHE C O 1
ATOM 2538 N N . ARG C 1 97 ? 12.752 77.942 30.324 1.00 19.44 97 ARG C N 1
ATOM 2539 C CA . ARG C 1 97 ? 14.054 78.451 29.923 1.00 22.92 97 ARG C CA 1
ATOM 2540 C C . ARG C 1 97 ? 14.314 79.679 30.775 1.00 22.01 97 ARG C C 1
ATOM 2541 O O . ARG C 1 97 ? 13.405 80.469 31.011 1.00 22.08 97 ARG C O 1
ATOM 2549 N N . PHE C 1 98 ? 15.536 79.824 31.273 1.00 22.23 98 PHE C N 1
ATOM 2550 C CA . PHE C 1 98 ? 15.866 81.002 32.054 1.00 22.36 98 PHE C CA 1
ATOM 2551 C C . PHE C 1 98 ? 17.170 81.579 31.523 1.00 25.58 98 PHE C C 1
ATOM 2552 O O . PHE C 1 98 ? 18.018 80.851 31.000 1.00 23.86 98 PHE C O 1
ATOM 2560 N N . GLU C 1 99 ? 17.303 82.895 31.629 1.00 27.89 99 GLU C N 1
ATOM 2561 C CA . GLU C 1 99 ? 18.481 83.592 31.136 1.00 32.32 99 GLU C CA 1
ATOM 2562 C C . GLU C 1 99 ? 19.062 84.503 32.203 1.00 33.03 99 GLU C C 1
ATOM 2563 O O . GLU C 1 99 ? 18.372 85.376 32.730 1.00 33.56 99 GLU C O 1
ATOM 2569 N N . ILE C 1 100 ? 20.336 84.292 32.516 1.00 35.33 100 ILE C N 1
ATOM 2570 C CA . ILE C 1 100 ? 21.023 85.096 33.519 1.00 37.17 100 ILE C CA 1
ATOM 2571 C C . ILE C 1 100 ? 21.881 86.172 32.856 1.00 48.57 100 ILE C C 1
ATOM 2572 O O . ILE C 1 100 ? 21.525 87.351 32.865 1.00 48.85 100 ILE C O 1
ATOM 2577 N N . SER C 1 103 ? 25.164 85.138 27.760 1.00 74.99 103 SER C N 1
ATOM 2578 C CA . SER C 1 103 ? 25.664 83.818 27.398 1.00 73.97 103 SER C CA 1
ATOM 2579 C C . SER C 1 103 ? 25.156 82.755 28.371 1.00 70.90 103 SER C C 1
ATOM 2580 O O . SER C 1 103 ? 24.941 81.604 27.990 1.00 70.03 103 SER C O 1
ATOM 2583 N N . ASN C 1 104 ? 24.963 83.146 29.627 1.00 66.78 104 ASN C N 1
ATOM 2584 C CA . ASN C 1 104 ? 24.479 82.221 30.645 1.00 61.15 104 ASN C CA 1
ATOM 2585 C C . ASN C 1 104 ? 22.974 82.024 30.500 1.00 53.59 104 ASN C C 1
ATOM 2586 O O . ASN C 1 104 ? 22.180 82.749 31.097 1.00 52.84 104 ASN C O 1
ATOM 2591 N N . ARG C 1 105 ? 22.591 81.040 29.696 1.00 45.63 105 ARG C N 1
ATOM 2592 C CA . ARG C 1 105 ? 21.184 80.745 29.466 1.00 33.46 105 ARG C CA 1
ATOM 2593 C C . ARG C 1 105 ? 20.965 79.239 29.570 1.00 33.37 105 ARG C C 1
ATOM 2594 O O . ARG C 1 105 ? 21.917 78.459 29.478 1.00 33.07 105 ARG C O 1
ATOM 2596 N N . TRP C 1 106 ? 19.715 78.825 29.765 1.00 30.72 106 TRP C N 1
ATOM 2597 C CA . TRP C 1 106 ? 19.423 77.403 29.869 1.00 27.96 106 TRP C CA 1
ATOM 2598 C C . TRP C 1 106 ? 17.993 77.060 29.493 1.00 27.79 106 TRP C C 1
ATOM 2599 O O . TRP C 1 106 ? 17.045 77.710 29.935 1.00 26.57 106 TRP C O 1
ATOM 2610 N N . LEU C 1 107 ? 17.854 76.032 28.666 1.00 25.53 107 LEU C N 1
ATOM 2611 C CA . LEU C 1 107 ? 16.548 75.564 28.227 1.00 25.78 107 LEU C CA 1
ATOM 2612 C C . LEU C 1 107 ? 16.364 74.128 28.680 1.00 26.66 107 LEU C C 1
ATOM 2613 O O . LEU C 1 107 ? 17.242 73.289 28.478 1.00 26.39 107 LEU C O 1
ATOM 2618 N N . ASP C 1 108 ? 15.233 73.836 29.311 1.00 24.81 108 ASP C N 1
ATOM 2619 C CA . ASP C 1 108 ? 14.983 72.473 29.738 1.00 25.29 108 ASP C CA 1
ATOM 2620 C C . ASP C 1 108 ? 14.418 71.717 28.545 1.00 25.34 108 ASP C C 1
ATOM 2621 O O . ASP C 1 108 ? 13.352 72.060 28.036 1.00 26.06 108 ASP C O 1
ATOM 2626 N N . VAL C 1 109 ? 15.137 70.692 28.096 1.00 26.19 109 VAL C N 1
ATOM 2627 C CA . VAL C 1 109 ? 14.698 69.905 26.952 1.00 27.39 109 VAL C CA 1
ATOM 2628 C C . VAL C 1 109 ? 13.694 68.821 27.325 1.00 27.02 109 VAL C C 1
ATOM 2629 O O . VAL C 1 109 ? 13.041 68.256 26.448 1.00 28.70 109 VAL C O 1
ATOM 2633 N N . LYS C 1 110 ? 13.571 68.523 28.616 1.00 26.45 110 LYS C N 1
ATOM 2634 C CA . LYS C 1 110 ? 12.632 67.494 29.062 1.00 26.84 110 LYS C CA 1
ATOM 2635 C C . LYS C 1 110 ? 11.205 68.027 29.023 1.00 26.24 110 LYS C C 1
ATOM 2636 O O . LYS C 1 110 ? 10.353 67.512 28.299 1.00 25.05 110 LYS C O 1
ATOM 2642 N N . GLY C 1 111 ? 10.950 69.058 29.820 1.00 22.52 111 GLY C N 1
ATOM 2643 C CA . GLY C 1 111 ? 9.633 69.660 29.845 1.00 20.09 111 GLY C CA 1
ATOM 2644 C C . GLY C 1 111 ? 8.587 68.846 30.570 1.00 17.54 111 GLY C C 1
ATOM 2645 O O . GLY C 1 111 ? 8.847 67.755 31.083 1.00 18.17 111 GLY C O 1
ATOM 2646 N N . THR C 1 112 ? 7.386 69.400 30.614 1.00 17.93 112 THR C N 1
ATOM 2647 C CA . THR C 1 112 ? 6.259 68.764 31.268 1.00 14.35 112 THR C CA 1
ATOM 2648 C C . THR C 1 112 ? 5.141 68.629 30.249 1.00 15.61 112 THR C C 1
ATOM 2649 O O . THR C 1 112 ? 4.769 69.602 29.602 1.00 14.72 112 THR C O 1
ATOM 2653 N N . THR C 1 113 ? 4.618 67.420 30.099 1.00 15.14 113 THR C N 1
ATOM 2654 C CA . THR C 1 113 ? 3.531 67.203 29.162 1.00 13.87 113 THR C CA 1
ATOM 2655 C C . THR C 1 113 ? 2.222 67.298 29.925 1.00 14.91 113 THR C C 1
ATOM 2656 O O . THR C 1 113 ? 2.030 66.633 30.945 1.00 15.44 113 THR C O 1
ATOM 2660 N N . VAL C 1 114 ? 1.334 68.141 29.416 1.00 13.86 114 VAL C N 1
ATOM 2661 C CA . VAL C 1 114 ? 0.030 68.369 30.011 1.00 14.60 114 VAL C CA 1
ATOM 2662 C C . VAL C 1 114 ? -1.048 67.727 29.153 1.00 13.32 114 VAL C C 1
ATOM 2663 O O . VAL C 1 114 ? -1.013 67.829 27.928 1.00 12.86 114 VAL C O 1
ATOM 2667 N N . THR C 1 115 ? -1.990 67.052 29.803 1.00 14.77 115 THR C N 1
ATOM 2668 C CA . THR C 1 115 ? -3.113 66.444 29.102 1.00 15.05 115 THR C CA 1
ATOM 2669 C C . THR C 1 115 ? -4.357 66.996 29.779 1.00 16.25 115 THR C C 1
ATOM 2670 O O . THR C 1 115 ? -4.538 66.834 30.987 1.00 18.06 115 THR C O 1
ATOM 2674 N N . VAL C 1 116 ? -5.192 67.676 29.005 1.00 16.60 116 VAL C N 1
ATOM 2675 C CA . VAL C 1 116 ? -6.422 68.250 29.525 1.00 18.80 116 VAL C CA 1
ATOM 2676 C C . VAL C 1 116 ? -7.561 67.364 29.046 1.00 20.13 116 VAL C C 1
ATOM 2677 O O . VAL C 1 116 ? -7.736 67.152 27.846 1.00 20.29 116 VAL C O 1
ATOM 2681 N N . THR C 1 117 ? -8.326 66.840 29.992 1.00 23.30 117 THR C N 1
ATOM 2682 C CA . THR C 1 117 ? -9.433 65.965 29.657 1.00 26.18 117 THR C CA 1
ATOM 2683 C C . THR C 1 117 ? -10.753 66.698 29.855 1.00 27.68 117 THR C C 1
ATOM 2684 O O . THR C 1 117 ? -10.806 67.772 30.460 1.00 24.82 117 THR C O 1
ATOM 2688 N N . THR C 1 118 ? -11.820 66.119 29.328 1.00 30.09 118 THR C N 1
ATOM 2689 C CA . THR C 1 118 ? -13.128 66.729 29.455 1.00 34.59 118 THR C CA 1
ATOM 2690 C C . THR C 1 118 ? -14.185 65.639 29.443 1.00 35.43 118 THR C C 1
ATOM 2691 O O . THR C 1 118 ? -13.876 64.473 29.208 1.00 32.56 118 THR C O 1
ATOM 2695 N N . ASP C 1 119 ? -15.426 66.023 29.708 1.00 38.66 119 ASP C N 1
ATOM 2696 C CA . ASP C 1 119 ? -16.538 65.082 29.717 1.00 41.62 119 ASP C CA 1
ATOM 2697 C C . ASP C 1 119 ? -16.872 64.653 28.297 1.00 41.96 119 ASP C C 1
ATOM 2698 O O . ASP C 1 119 ? -17.332 63.505 28.119 1.00 43.64 119 ASP C O 1
#

Solvent-accessible surface area: 17773 Å² total; per-residue (Å²): 133,62,17,28,76,34,46,165,86,27,120,7,105,52,52,40,20,21,19,0,48,2,107,2,42,30,34,115,124,18,99,103,96,26,37,0,4,3,31,17,38,64,110,50,142,118,31,25,0,18,28,61,52,58,94,73,100,16,29,136,43,3,136,74,28,16,54,45,60,15,72,28,121,124,78,41,0,34,0,5,5,51,77,3,67,81,102,2,38,22,43,0,9,1,42,0,38,21,82,121,34,91,92,39,11,124,173,8,0,51,2,54,8,74,151,135,69,17,27,67,23,47,166,100,18,132,4,116,44,60,52,48,15,11,0,27,2,98,7,44,35,26,108,133,20,97,66,131,66,22,36,0,6,0,29,24,51,62,110,49,165,110,32,24,0,18,27,58,51,53,92,182,101,24,44,186,73,1,180,57,31,13,60,44,9,16,29,31,126,13,84,4,0,0,0,8,3,54,70,4,77,70,112,0,40,23,48,0,9,0,41,0,35,15,73,127,39,110,97,41,16,116,165,7,0,55,2,65,14,62,151,63,63,5,13,8,25,44,142,64,20,133,12,109,44,53,50,77,28,78,0,63,2,35,4,18,41,23,105,132,24,151,112,38,36,0,6,1,31,8,24,63,116,51,62,121,40,26,1,19,30,60,54,54,79,180,100,11,43,174,70,2,117,58,32,10,80,47,96,31,68,30,122,124,51,41,0,29,0,28,5,65,71,2,69,35,44,2,0,0,19,0,10,1,55,0,58,53,162,60,36,94,38,11,109,141,3,0,0,0,16,2,51,93,185

B-factor: mean 29.46, std 13.42, range [11.0, 90.63]